Protein AF-A0A812TGL5-F1 (afdb_monomer)

pLDDT: mean 88.53, std 12.76, range [33.12, 98.5]

Sequence (295 aa):
MDAEPLFLYGDAAQFTKYGDHLLGAFMGFVLTEHQGLAYSRFPLFFLQDRFSAGRCTEQPLWRFVVDSLQKLAATHLVTEIRGDWKFLVDVFAMKATPTSKECCYKCRCSSTSYGTFGLAAAWMRTRRSNVDFLLNVLPELDSEESSPLLWLPGFSVEVIKPCWMHVAHVGVGLFANGSAMQILLDRELCGAGLSKDLALRALFLRFRGWQKNLGIKVAMPRFRHFLLKNDLEQIFYQSKAHHSRVLTSFLAAVLTEESKKAPEDLELLQASLCLYLLSELYNQVERGSRFLTEQ

Nearest PDB structures (foldseek):
  8u72-assembly1_I  TM=4.707E-01  e=3.322E-02  Thermoflavifilum thermophilum
  8u72-assembly1_G  TM=4.742E-01  e=3.959E-02  Thermoflavifilum thermophilum
  6ozp-assembly1_A  TM=4.079E-01  e=1.610E-01  Mus musculus
  6ozs-assembly1_A  TM=4.173E-01  e=2.569E-01  Mus musculus
  6ozk-assembly1_A  TM=3.930E-01  e=2.888E-01  Mus musculus

Secondary structure (DSSP, 8-state):
-PPEEEEEEEEEEE-STT--EEEEEEEEE---S----TT-EEEEEEEEGGG--THHHHHHHHHHHHHHHHHHTTTEEEEEEEE-HHHHHHHHT----TTSSS--SSB---TTTTT--STT-GGGGGBPPHHHHHHHTSSPTTSTTS-GGGGSTT--GGGEEE-HIIIIIIIIHHHHHHHHHHHHHHTTTT-TT--HHHHHHHHHHHHHHHHHHTT----PPPP-GGGEEEETTEEEE---HHHHHHHHHHHHHHHHHHHHH-TT-HHHHHHHHHHHHHHHHHHHHHHS-------

Mean predicted aligned error: 6.24 Å

Solvent-accessible surface area (backbone atoms only — not comparable to full-atom values): 16354 Å² total; per-residue (Å²): 129,84,50,47,44,26,29,39,37,35,42,73,45,71,80,45,98,87,67,49,37,34,41,40,33,30,37,29,60,59,60,74,92,67,95,73,62,102,70,53,64,45,79,73,52,76,45,46,50,94,80,42,71,53,63,78,50,47,45,61,56,43,36,54,51,37,60,54,47,57,77,40,47,87,54,33,35,67,57,32,42,33,18,44,68,66,46,53,33,64,61,46,45,43,69,52,37,72,86,36,80,31,37,38,78,59,25,66,28,25,75,86,49,66,84,55,74,66,94,81,23,71,44,71,79,37,52,53,50,56,66,51,32,52,69,73,32,35,55,63,75,89,40,94,76,46,36,45,69,71,71,37,68,84,60,49,67,79,25,57,38,71,30,60,58,52,54,45,24,50,40,52,29,18,35,55,43,16,44,53,50,47,55,37,54,79,69,31,74,41,44,76,93,51,53,72,57,56,21,35,43,43,46,38,52,52,48,53,51,53,31,60,76,70,68,56,90,73,95,72,77,80,57,52,60,89,38,55,40,77,55,97,93,42,39,24,32,71,60,55,41,74,51,24,47,55,46,28,44,51,50,16,55,51,32,47,57,53,22,70,76,40,74,84,41,59,66,48,42,48,52,16,52,54,29,40,53,50,31,50,49,53,52,45,66,71,73,41,77,85,50,84,71,87,125

Structure (mmCIF, N/CA/C/O backbone):
data_AF-A0A812TGL5-F1
#
_entry.id   AF-A0A812TGL5-F1
#
loop_
_atom_site.group_PDB
_atom_site.id
_atom_site.type_symbol
_atom_site.label_atom_id
_atom_site.label_alt_id
_atom_site.label_comp_id
_atom_site.label_asym_id
_atom_site.label_entity_id
_atom_site.label_seq_id
_atom_site.pdbx_PDB_ins_code
_atom_site.Cartn_x
_atom_site.Cartn_y
_atom_site.Cartn_z
_atom_site.occupancy
_atom_site.B_iso_or_equiv
_atom_site.auth_seq_id
_atom_site.auth_comp_id
_atom_site.auth_asym_id
_atom_site.auth_atom_id
_atom_site.pdbx_PDB_model_num
ATOM 1 N N . MET A 1 1 ? -6.824 1.073 -34.228 1.00 53.59 1 MET A N 1
ATOM 2 C CA . MET A 1 1 ? -6.846 -0.196 -33.479 1.00 53.59 1 MET A CA 1
ATOM 3 C C . MET A 1 1 ? -6.304 0.139 -32.119 1.00 53.59 1 MET A C 1
ATOM 5 O O . MET A 1 1 ? -5.164 0.587 -32.047 1.00 53.59 1 MET A O 1
ATOM 9 N N . ASP A 1 2 ? -7.140 0.023 -31.099 1.00 80.31 2 ASP A N 1
ATOM 10 C CA . ASP A 1 2 ? -6.741 0.321 -29.730 1.00 80.31 2 ASP A CA 1
ATOM 11 C C . ASP A 1 2 ? -5.950 -0.877 -29.209 1.00 80.31 2 ASP A C 1
ATOM 13 O O . ASP A 1 2 ? -6.401 -2.017 -29.313 1.00 80.31 2 ASP A O 1
ATOM 17 N N . ALA A 1 3 ? -4.719 -0.635 -28.762 1.00 84.31 3 ALA A N 1
ATOM 18 C CA . ALA A 1 3 ? -3.867 -1.694 -28.241 1.00 84.31 3 ALA A CA 1
ATOM 19 C C . ALA A 1 3 ? -4.435 -2.211 -26.912 1.00 84.31 3 ALA A C 1
ATOM 21 O O . ALA A 1 3 ? -4.812 -1.422 -26.044 1.00 84.31 3 ALA A O 1
ATOM 22 N N . GLU A 1 4 ? -4.453 -3.529 -26.730 1.00 87.56 4 GLU A N 1
ATOM 23 C CA . GLU A 1 4 ? -4.933 -4.150 -25.502 1.00 87.56 4 GLU A CA 1
ATOM 24 C C . GLU A 1 4 ? -3.986 -3.835 -24.330 1.00 87.56 4 GLU A C 1
ATOM 26 O O . GLU A 1 4 ? -2.772 -4.069 -24.422 1.00 87.56 4 GLU A O 1
ATOM 31 N N . PRO A 1 5 ? -4.501 -3.303 -23.208 1.00 88.81 5 PRO A N 1
ATOM 32 C CA . PRO A 1 5 ? -3.659 -2.907 -22.095 1.00 88.81 5 PRO A CA 1
ATOM 33 C C . PRO A 1 5 ? -3.222 -4.126 -21.268 1.00 88.81 5 PRO A C 1
ATOM 35 O O . PRO A 1 5 ? -4.033 -4.904 -20.759 1.00 88.81 5 PRO A O 1
ATOM 38 N N . LEU A 1 6 ? -1.914 -4.258 -21.077 1.00 91.75 6 LEU A N 1
ATOM 39 C CA . LEU A 1 6 ? -1.270 -5.289 -20.271 1.00 91.75 6 LEU A CA 1
ATOM 40 C C . LEU A 1 6 ? -0.710 -4.706 -18.975 1.00 91.75 6 LEU A C 1
ATOM 42 O O . LEU A 1 6 ? -0.255 -3.561 -18.926 1.00 91.75 6 LEU A O 1
ATOM 46 N N . PHE A 1 7 ? -0.661 -5.535 -17.936 1.00 92.88 7 PHE A N 1
ATOM 47 C CA . PHE A 1 7 ? 0.149 -5.271 -16.758 1.00 92.88 7 PHE A CA 1
ATOM 48 C C . PHE A 1 7 ? 1.222 -6.339 -16.559 1.00 92.88 7 PHE A C 1
ATOM 50 O O . PHE A 1 7 ? 1.007 -7.526 -16.807 1.00 92.88 7 PHE A O 1
ATOM 57 N N . LEU A 1 8 ? 2.355 -5.906 -16.021 1.00 95.25 8 LEU A N 1
ATOM 58 C CA . LEU A 1 8 ? 3.368 -6.752 -15.407 1.00 95.25 8 LEU A CA 1
ATOM 59 C C . LEU A 1 8 ? 3.232 -6.646 -13.889 1.00 95.25 8 LEU A C 1
ATOM 61 O O . LEU A 1 8 ? 2.928 -5.577 -13.362 1.00 95.25 8 LEU A O 1
ATOM 65 N N . TYR A 1 9 ? 3.419 -7.746 -13.171 1.00 94.38 9 TYR A N 1
ATOM 66 C CA . TYR A 1 9 ? 3.399 -7.780 -11.710 1.00 94.38 9 TYR A CA 1
ATOM 67 C C . TYR A 1 9 ? 4.574 -8.601 -11.192 1.00 94.38 9 TYR A C 1
ATOM 69 O O . TYR A 1 9 ? 4.743 -9.745 -11.610 1.00 94.38 9 TYR A O 1
ATOM 77 N N . GLY A 1 10 ? 5.350 -8.035 -10.273 1.00 93.50 10 GLY A N 1
ATOM 78 C CA . GLY A 1 10 ? 6.402 -8.735 -9.546 1.00 93.50 10 GLY A CA 1
ATOM 79 C C . GLY A 1 10 ? 6.155 -8.749 -8.044 1.00 93.50 10 GLY A C 1
ATOM 80 O O . GLY A 1 10 ? 5.598 -7.801 -7.486 1.00 93.50 10 GLY A O 1
ATOM 81 N N . ASP A 1 11 ? 6.557 -9.835 -7.393 1.00 91.19 11 ASP A N 1
ATOM 82 C CA . ASP A 1 11 ? 6.454 -9.997 -5.942 1.00 91.19 11 ASP A CA 1
ATOM 83 C C . ASP A 1 11 ? 7.582 -10.883 -5.421 1.00 91.19 11 ASP A C 1
ATOM 85 O O . ASP A 1 11 ? 7.914 -11.894 -6.048 1.00 91.19 11 ASP A O 1
ATOM 89 N N . ALA A 1 12 ? 8.138 -10.521 -4.269 1.00 89.00 12 ALA A N 1
ATOM 90 C CA . ALA A 1 12 ? 9.140 -11.312 -3.570 1.00 89.00 12 ALA A CA 1
ATOM 91 C C . ALA A 1 12 ? 8.479 -11.978 -2.360 1.00 89.00 12 ALA A C 1
ATOM 93 O O . ALA A 1 12 ? 8.260 -11.366 -1.315 1.00 89.00 12 ALA A O 1
ATOM 94 N N . ALA A 1 13 ? 8.141 -13.258 -2.497 1.00 88.25 13 ALA A N 1
ATOM 95 C CA . ALA A 1 13 ? 7.449 -13.995 -1.450 1.00 88.25 13 ALA A CA 1
ATOM 96 C C . ALA A 1 13 ? 8.434 -14.823 -0.623 1.00 88.25 13 ALA A C 1
ATOM 98 O O . ALA A 1 13 ? 9.095 -15.720 -1.146 1.00 88.25 13 ALA A O 1
ATOM 99 N N . GLN A 1 14 ? 8.479 -14.586 0.689 1.00 89.00 14 GLN A N 1
ATOM 100 C CA . GLN A 1 14 ? 9.148 -15.497 1.615 1.00 89.00 14 GLN A CA 1
ATOM 101 C C . GLN A 1 14 ? 8.363 -16.816 1.682 1.00 89.00 14 GLN A C 1
ATOM 103 O O . GLN A 1 14 ? 7.209 -16.832 2.119 1.00 89.00 14 GLN A O 1
ATOM 108 N N . PHE A 1 15 ? 8.977 -17.927 1.272 1.00 86.81 15 PHE A N 1
ATOM 109 C CA . PHE A 1 15 ? 8.312 -19.237 1.233 1.00 86.81 15 PHE A CA 1
ATOM 110 C C . PHE A 1 15 ? 8.856 -20.229 2.268 1.00 86.81 15 PHE A C 1
ATOM 112 O O . PHE A 1 15 ? 8.204 -21.238 2.546 1.00 86.81 15 PHE A O 1
ATOM 119 N N . THR A 1 16 ? 10.000 -19.938 2.899 1.00 88.12 16 THR A N 1
ATOM 120 C CA . THR A 1 16 ? 10.530 -20.736 4.015 1.00 88.12 16 THR A CA 1
ATOM 121 C C . THR A 1 16 ? 10.620 -19.928 5.305 1.00 88.12 16 THR A C 1
ATOM 123 O O . THR A 1 16 ? 10.800 -18.709 5.315 1.00 88.12 16 THR A O 1
ATOM 126 N N . LYS A 1 17 ? 10.545 -20.631 6.443 1.00 84.81 17 LYS A N 1
ATOM 127 C CA . LYS A 1 17 ? 10.763 -20.031 7.772 1.00 84.81 17 LYS A CA 1
ATOM 128 C C . LYS A 1 17 ? 12.175 -19.461 7.947 1.00 84.81 17 LYS A C 1
ATOM 130 O O . LYS A 1 17 ? 12.368 -18.633 8.828 1.00 84.81 17 LYS A O 1
ATOM 135 N N . TYR A 1 18 ? 13.129 -19.907 7.130 1.00 86.31 18 TYR A N 1
ATOM 136 C CA . TYR A 1 18 ? 14.538 -19.519 7.198 1.00 86.31 18 TYR A CA 1
ATOM 137 C C . TYR A 1 18 ? 14.866 -18.274 6.370 1.00 86.31 18 TYR A C 1
ATOM 139 O O . TYR A 1 18 ? 16.005 -17.826 6.391 1.00 86.31 18 TYR A O 1
ATOM 147 N N . GLY A 1 19 ? 13.871 -17.691 5.694 1.00 85.62 19 GLY A N 1
ATOM 148 C CA . GLY A 1 19 ? 14.056 -16.447 4.951 1.00 85.62 19 GLY A CA 1
ATOM 149 C C . GLY A 1 19 ? 14.397 -16.639 3.480 1.00 85.62 19 GLY A C 1
ATOM 150 O O . GLY A 1 19 ? 14.854 -15.685 2.865 1.00 85.62 19 GLY A O 1
ATOM 151 N N . ASP A 1 20 ? 14.171 -17.821 2.898 1.00 89.44 20 ASP A N 1
ATOM 152 C CA . ASP A 1 20 ? 14.276 -17.956 1.444 1.00 89.44 20 ASP A CA 1
ATOM 153 C C . ASP A 1 20 ? 13.102 -17.230 0.783 1.00 89.44 20 ASP A C 1
ATOM 155 O O . ASP A 1 20 ? 11.935 -17.458 1.144 1.00 89.44 20 ASP A O 1
ATOM 159 N N . HIS A 1 21 ? 13.414 -16.394 -0.208 1.00 91.06 21 HIS A N 1
ATOM 160 C CA . HIS A 1 21 ? 12.415 -15.731 -1.035 1.00 91.06 21 HIS A CA 1
ATOM 161 C C . HIS A 1 21 ? 12.385 -16.309 -2.447 1.00 91.06 21 HIS A C 1
ATOM 163 O O . HIS A 1 21 ? 13.346 -16.892 -2.961 1.00 91.06 21 HIS A O 1
ATOM 169 N N . LEU A 1 22 ? 11.206 -16.189 -3.041 1.00 93.50 22 LEU A N 1
ATOM 170 C CA . LEU A 1 22 ? 10.918 -16.505 -4.422 1.00 93.50 22 LEU A CA 1
ATOM 171 C C . LEU A 1 22 ? 10.436 -15.220 -5.087 1.00 93.50 22 LEU A C 1
ATOM 173 O O . LEU A 1 22 ? 9.375 -14.704 -4.727 1.00 93.50 22 LEU A O 1
ATOM 177 N N . LEU A 1 23 ? 11.187 -14.740 -6.071 1.00 93.62 23 LEU A N 1
ATOM 178 C CA . LEU A 1 23 ? 10.715 -13.722 -6.994 1.00 93.62 23 LEU A CA 1
ATOM 179 C C . LEU A 1 23 ? 9.770 -14.379 -8.003 1.00 93.62 23 LEU A C 1
ATOM 181 O O . LEU A 1 23 ? 10.161 -15.285 -8.741 1.00 93.62 23 LEU A O 1
ATOM 185 N N . GLY A 1 24 ? 8.521 -13.927 -8.037 1.00 95.06 24 GLY A N 1
ATOM 186 C CA . GLY A 1 24 ? 7.545 -14.309 -9.053 1.00 95.06 24 GLY A CA 1
ATOM 187 C C . GLY A 1 24 ? 7.219 -13.128 -9.955 1.00 95.06 24 GLY A C 1
ATOM 188 O O . GLY A 1 24 ? 6.847 -12.066 -9.457 1.00 95.06 24 GLY A O 1
ATOM 189 N N . ALA A 1 25 ? 7.313 -13.326 -11.269 1.00 95.62 25 ALA A N 1
ATOM 190 C CA . ALA A 1 25 ? 6.881 -12.360 -12.270 1.00 95.62 25 ALA A CA 1
ATOM 191 C C . ALA A 1 25 ? 5.664 -12.891 -13.033 1.00 95.62 25 ALA A C 1
ATOM 193 O O . ALA A 1 25 ? 5.621 -14.049 -13.451 1.00 95.62 25 ALA A O 1
ATOM 194 N N . PHE A 1 26 ? 4.679 -12.025 -13.239 1.00 94.81 26 PHE A N 1
ATOM 195 C CA . PHE A 1 26 ? 3.413 -12.345 -13.881 1.00 94.81 26 PHE A CA 1
ATOM 196 C C . PHE A 1 26 ? 3.060 -11.273 -14.906 1.00 94.81 26 PHE A C 1
ATOM 198 O O . PHE A 1 26 ? 3.355 -10.095 -14.716 1.00 94.81 26 PHE A O 1
ATOM 205 N N . MET A 1 27 ? 2.360 -11.681 -15.953 1.00 94.00 27 MET A N 1
ATOM 206 C CA . MET A 1 27 ? 1.697 -10.802 -16.904 1.00 94.00 27 MET A CA 1
ATOM 207 C C . MET A 1 27 ? 0.191 -10.978 -16.778 1.00 94.00 27 MET A C 1
ATOM 209 O O . MET A 1 27 ? -0.287 -12.059 -16.447 1.00 94.00 27 MET A O 1
ATOM 213 N N . GLY A 1 28 ? -0.573 -9.940 -17.065 1.00 90.06 28 GLY A N 1
ATOM 214 C CA . GLY A 1 28 ? -2.011 -10.065 -17.220 1.00 90.06 28 GLY A CA 1
ATOM 215 C C . GLY A 1 28 ? -2.589 -8.940 -18.046 1.00 90.06 28 GLY A C 1
ATOM 216 O O . GLY A 1 28 ? -1.890 -8.001 -18.412 1.00 90.06 28 GLY A O 1
ATOM 217 N N . PHE A 1 29 ? -3.881 -9.028 -18.315 1.00 86.00 29 PHE A N 1
ATOM 218 C CA . PHE A 1 29 ? -4.615 -7.966 -18.988 1.00 86.00 29 PHE A CA 1
ATOM 219 C C . PHE A 1 29 ? -5.162 -6.990 -17.950 1.00 86.00 29 PHE A C 1
ATOM 221 O O . PHE A 1 29 ? -5.678 -7.398 -16.901 1.00 86.00 29 PHE A O 1
ATOM 228 N N . VAL A 1 30 ? -5.076 -5.694 -18.238 1.00 75.12 30 VAL A N 1
ATOM 229 C CA . VAL A 1 30 ? -5.843 -4.665 -17.529 1.00 75.12 30 VAL A CA 1
ATOM 230 C C . VAL A 1 30 ? -7.263 -4.768 -18.075 1.00 75.12 30 VAL A C 1
ATOM 232 O O . VAL A 1 30 ? -7.658 -4.008 -18.947 1.00 75.12 30 VAL A O 1
ATOM 235 N N . LEU A 1 31 ? -7.967 -5.828 -17.655 1.00 67.38 31 LEU A N 1
ATOM 236 C CA . LEU A 1 31 ? -9.254 -6.234 -18.220 1.00 67.38 31 LEU A CA 1
ATOM 237 C C . LEU A 1 31 ? -10.174 -5.029 -18.372 1.00 67.38 31 LEU A C 1
ATOM 239 O O . LEU A 1 31 ? -10.367 -4.302 -17.404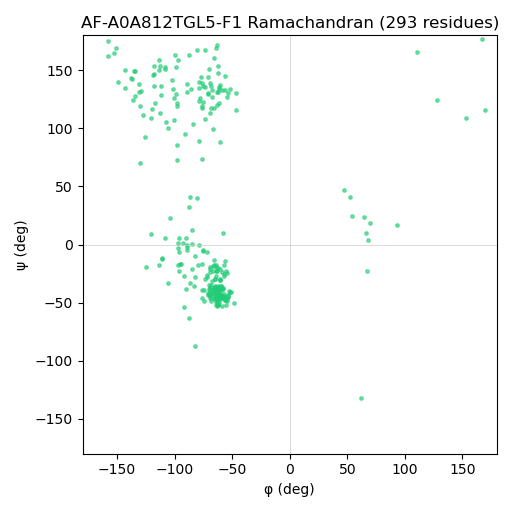 1.00 67.38 31 LEU A O 1
ATOM 243 N N . THR A 1 32 ? -10.764 -4.883 -19.551 1.00 53.94 32 THR A N 1
ATOM 244 C CA . THR A 1 32 ? -11.971 -4.109 -19.810 1.00 53.94 32 THR A CA 1
ATOM 245 C C . THR A 1 32 ? -13.184 -5.039 -19.624 1.00 53.94 32 THR A C 1
ATOM 247 O O . THR A 1 32 ? -13.211 -6.190 -20.051 1.00 53.94 32 THR A O 1
ATOM 250 N N . GLU A 1 33 ? -14.161 -4.561 -18.863 1.00 47.97 33 GLU A N 1
ATOM 251 C CA . GLU A 1 33 ? -15.558 -5.016 -18.750 1.00 47.97 33 GLU A CA 1
ATOM 252 C C . GLU A 1 33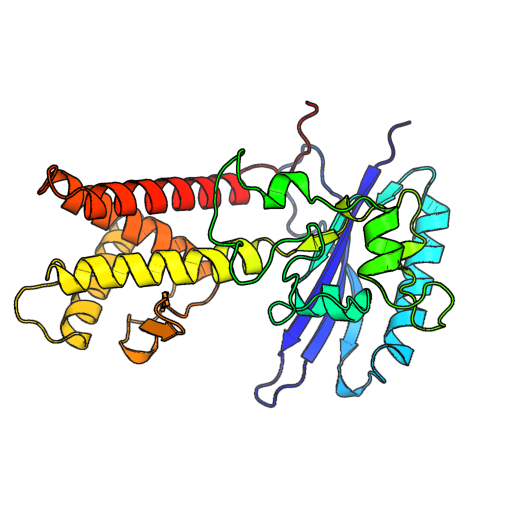 ? -15.947 -6.387 -18.159 1.00 47.97 33 GLU A C 1
ATOM 254 O O . GLU A 1 33 ? -17.046 -6.467 -17.605 1.00 47.97 33 GLU A O 1
ATOM 259 N N . HIS A 1 34 ? -15.121 -7.435 -18.113 1.00 45.94 34 HIS A N 1
ATOM 260 C CA . HIS A 1 34 ? -15.622 -8.732 -17.611 1.00 45.94 34 HIS A CA 1
ATOM 261 C C . HIS A 1 34 ? -15.245 -9.064 -16.157 1.00 45.94 34 HIS A C 1
ATOM 263 O O . HIS A 1 34 ? -14.113 -9.412 -15.817 1.00 45.94 34 HIS A O 1
ATOM 269 N N . GLN A 1 35 ? -16.258 -8.973 -15.282 1.00 45.22 35 GLN A N 1
ATOM 270 C CA . GLN A 1 35 ? -16.263 -9.460 -13.901 1.00 45.22 35 GLN A CA 1
ATOM 271 C C . GLN A 1 35 ? -16.041 -10.972 -13.866 1.00 45.22 35 GLN A C 1
ATOM 273 O O . GLN A 1 35 ? -16.966 -11.777 -13.868 1.00 45.22 35 GLN A O 1
ATOM 278 N N . GLY A 1 36 ? -14.781 -11.358 -13.831 1.00 48.97 36 GLY A N 1
ATOM 279 C CA . GLY A 1 36 ? -14.405 -12.747 -13.711 1.00 48.97 36 GLY A CA 1
ATOM 280 C C . GLY A 1 36 ? -13.057 -12.931 -14.348 1.00 48.97 36 GLY A C 1
ATOM 281 O O . GLY A 1 36 ? -12.924 -12.853 -15.558 1.00 48.97 36 GLY A O 1
ATOM 282 N N . LEU A 1 37 ? -12.057 -13.165 -13.511 1.00 49.03 37 LEU A N 1
ATOM 283 C CA . LEU A 1 37 ? -11.263 -14.385 -13.549 1.00 49.03 37 LEU A CA 1
ATOM 284 C C . LEU A 1 37 ? -10.077 -14.150 -12.616 1.00 49.03 37 LEU A C 1
ATOM 286 O O . LEU A 1 37 ? -9.165 -13.377 -12.898 1.00 49.03 37 LEU A O 1
ATOM 290 N N . ALA A 1 38 ? -10.019 -14.942 -11.551 1.00 47.72 38 ALA A N 1
ATOM 291 C CA . ALA A 1 38 ? -8.786 -15.239 -10.825 1.00 47.72 38 ALA A CA 1
ATOM 292 C C . ALA A 1 38 ? -7.686 -15.878 -11.723 1.00 47.72 38 ALA A C 1
ATOM 294 O O . ALA A 1 38 ? -6.671 -16.336 -11.211 1.00 47.72 38 ALA A O 1
ATOM 295 N N . TYR A 1 39 ? -7.882 -15.893 -13.050 1.00 51.88 39 TYR A N 1
ATOM 296 C CA . TYR A 1 39 ? -7.105 -16.572 -14.085 1.00 51.88 39 TYR A CA 1
ATOM 297 C C . TYR A 1 39 ? -6.512 -15.618 -15.140 1.00 51.88 39 TYR A C 1
ATOM 299 O O . TYR A 1 39 ? -5.966 -16.085 -16.130 1.00 51.88 39 TYR A O 1
ATOM 307 N N . SER A 1 40 ? -6.572 -14.294 -14.958 1.00 68.12 40 SER A N 1
ATOM 308 C CA . SER A 1 40 ? -5.951 -13.334 -15.894 1.00 68.12 40 SER A CA 1
ATOM 309 C C . SER A 1 40 ? -4.464 -13.069 -15.623 1.00 68.12 40 SER A C 1
ATOM 311 O O . SER A 1 40 ? -3.909 -12.107 -16.148 1.00 68.12 40 SER A O 1
ATOM 313 N N . ARG A 1 41 ? -3.819 -13.886 -14.778 1.00 83.06 41 ARG A N 1
ATOM 314 C CA . ARG A 1 41 ? -2.392 -13.780 -14.448 1.00 83.06 41 ARG A CA 1
ATOM 315 C C . ARG A 1 41 ? -1.643 -14.978 -15.000 1.00 83.06 41 ARG A C 1
ATOM 317 O O . ARG A 1 41 ? -1.801 -16.095 -14.515 1.00 83.06 41 ARG A O 1
ATOM 324 N N . PHE A 1 42 ? -0.793 -14.711 -15.972 1.00 90.69 42 PHE A N 1
ATOM 325 C CA . PHE A 1 42 ? 0.078 -15.674 -16.614 1.00 90.69 42 PHE A CA 1
ATOM 326 C C . PHE A 1 42 ? 1.461 -15.575 -15.970 1.00 90.69 42 PHE A C 1
ATOM 328 O O . PHE A 1 42 ? 2.054 -14.493 -15.987 1.00 90.69 42 PHE A O 1
ATOM 335 N N . PRO A 1 43 ? 1.977 -16.650 -15.354 1.00 94.62 43 PRO A N 1
ATOM 336 C CA . PRO A 1 43 ? 3.335 -16.636 -14.832 1.00 94.62 43 PRO A CA 1
ATOM 337 C C . PRO A 1 43 ? 4.321 -16.458 -15.991 1.00 94.62 43 PRO A C 1
ATOM 339 O O . PRO A 1 43 ? 4.223 -17.148 -17.002 1.00 94.62 43 PRO A O 1
ATOM 342 N N . LEU A 1 44 ? 5.262 -15.530 -15.834 1.00 95.88 44 LEU A N 1
ATOM 343 C CA . LEU A 1 44 ? 6.362 -15.324 -16.774 1.00 95.88 44 LEU A CA 1
ATOM 344 C C . LEU A 1 44 ? 7.571 -16.152 -16.348 1.00 95.88 44 LEU A C 1
ATOM 346 O O . LEU A 1 44 ? 8.083 -16.955 -17.122 1.00 95.88 44 LEU A O 1
ATOM 350 N N . PHE A 1 45 ? 8.003 -15.982 -15.098 1.00 96.69 45 PHE A N 1
ATOM 351 C CA . PHE A 1 45 ? 9.084 -16.759 -14.505 1.00 96.69 45 PHE A CA 1
ATOM 352 C C . PHE A 1 45 ? 9.005 -16.752 -12.975 1.00 96.69 45 PHE A C 1
ATOM 354 O O . PHE A 1 45 ? 8.366 -15.894 -12.361 1.00 96.69 45 PHE A O 1
ATOM 361 N N . PHE A 1 46 ? 9.704 -17.713 -12.375 1.00 96.00 46 PHE A N 1
ATOM 362 C CA . PHE A 1 46 ? 9.943 -17.801 -10.941 1.00 96.00 46 PHE A CA 1
ATOM 363 C C . PHE A 1 46 ? 11.437 -17.985 -10.702 1.00 96.00 46 PHE A C 1
ATOM 365 O O . PHE A 1 46 ? 12.057 -18.847 -11.325 1.00 96.00 46 PHE A O 1
ATOM 372 N N . LEU A 1 47 ? 12.003 -17.206 -9.789 1.00 95.56 47 LEU A N 1
ATOM 373 C CA . LEU A 1 47 ? 13.419 -17.244 -9.453 1.00 95.56 47 LEU A CA 1
ATOM 374 C C . LEU A 1 47 ? 13.566 -17.348 -7.937 1.00 95.56 47 LEU A C 1
ATOM 376 O O . LEU A 1 47 ? 13.092 -16.490 -7.200 1.00 95.56 47 LEU A O 1
ATOM 380 N N . GLN A 1 48 ? 14.186 -18.426 -7.459 1.00 94.69 48 GLN A N 1
ATOM 381 C CA . GLN A 1 48 ? 14.530 -18.537 -6.040 1.00 94.69 48 GLN A CA 1
ATOM 382 C C . GLN A 1 48 ? 15.788 -17.719 -5.780 1.00 94.69 48 GLN A C 1
ATOM 384 O O . GLN A 1 48 ? 16.766 -17.883 -6.510 1.00 94.69 48 GLN A O 1
ATOM 389 N N . ASP A 1 49 ? 15.794 -16.931 -4.708 1.00 90.94 49 ASP A N 1
ATOM 390 C CA . ASP A 1 49 ? 16.921 -16.060 -4.355 1.00 90.94 49 ASP A CA 1
ATOM 391 C C . ASP A 1 49 ? 18.252 -16.819 -4.296 1.00 90.94 49 ASP A C 1
ATOM 393 O O . ASP A 1 49 ? 19.260 -16.349 -4.808 1.00 90.94 49 ASP A O 1
ATOM 397 N N . ARG A 1 50 ? 18.256 -18.048 -3.762 1.00 92.81 50 ARG A N 1
ATOM 398 C CA . ARG A 1 50 ? 19.465 -18.894 -3.673 1.00 92.81 50 ARG A CA 1
ATOM 399 C C . ARG A 1 50 ? 20.067 -19.308 -5.023 1.00 92.81 50 ARG A C 1
ATOM 401 O O . ARG A 1 50 ? 21.199 -19.778 -5.059 1.00 92.81 50 ARG A O 1
ATOM 408 N N . PHE A 1 51 ? 19.297 -19.204 -6.105 1.00 93.75 51 PHE A N 1
ATOM 409 C CA . PHE A 1 51 ? 19.743 -19.457 -7.478 1.00 93.75 51 PHE A CA 1
ATOM 410 C C . PHE A 1 51 ? 19.865 -18.159 -8.288 1.00 93.75 51 PHE A C 1
ATOM 412 O O . PHE A 1 51 ? 20.117 -18.210 -9.489 1.00 93.75 51 PHE A O 1
ATOM 419 N N . SER A 1 52 ? 19.674 -17.007 -7.643 1.00 93.00 52 SER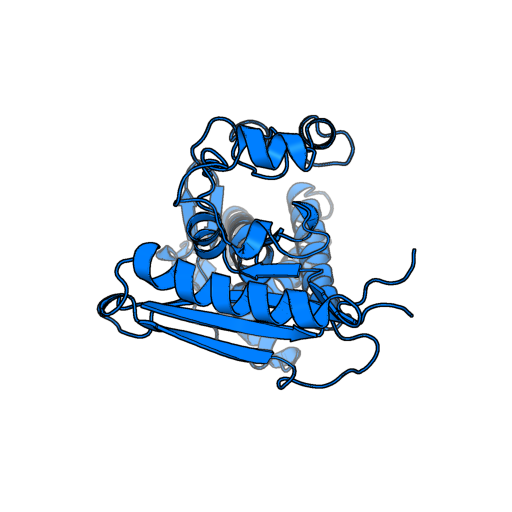 A N 1
ATOM 420 C CA . SER A 1 52 ? 19.816 -15.688 -8.241 1.00 93.00 52 SER A CA 1
ATOM 421 C C . SER A 1 52 ? 21.181 -15.109 -7.888 1.00 93.00 52 SER A C 1
ATOM 423 O O . SER A 1 52 ? 21.549 -15.024 -6.718 1.00 93.00 52 SER A O 1
ATOM 425 N N . ALA A 1 53 ? 21.917 -14.634 -8.890 1.00 93.00 53 ALA A N 1
ATOM 426 C CA . ALA A 1 53 ? 23.041 -13.719 -8.697 1.00 93.00 53 ALA A CA 1
ATOM 427 C C . ALA A 1 53 ? 22.554 -12.253 -8.686 1.00 93.00 53 ALA A C 1
ATOM 429 O O . ALA A 1 53 ? 23.233 -11.350 -9.177 1.00 93.00 53 ALA A O 1
ATOM 430 N N . GLY A 1 54 ? 21.332 -12.027 -8.190 1.00 89.12 54 GLY A N 1
ATOM 431 C CA . GLY A 1 54 ? 20.628 -10.753 -8.248 1.00 89.12 54 GLY A CA 1
ATOM 432 C C . GLY A 1 54 ? 20.376 -10.311 -9.688 1.00 89.12 54 GLY A C 1
ATOM 433 O O . GLY A 1 54 ? 19.944 -11.083 -10.549 1.00 89.12 54 GLY A O 1
ATOM 434 N N . ARG A 1 55 ? 20.700 -9.048 -9.971 1.00 87.69 55 ARG A N 1
ATOM 435 C CA . ARG A 1 55 ? 20.395 -8.397 -11.252 1.00 87.69 55 ARG A CA 1
ATOM 436 C C . ARG A 1 55 ? 21.040 -9.082 -12.456 1.00 87.69 55 ARG A C 1
ATOM 438 O O . ARG A 1 55 ? 20.419 -9.115 -13.513 1.00 87.69 55 ARG A O 1
ATOM 445 N N . CYS A 1 56 ? 22.209 -9.704 -12.288 1.00 90.69 56 CYS A N 1
ATOM 446 C CA . CYS A 1 56 ? 22.870 -10.472 -13.348 1.00 90.69 56 CYS A CA 1
ATOM 447 C C . CYS A 1 56 ? 22.013 -11.647 -13.850 1.00 90.69 56 CYS A C 1
ATOM 449 O O . CYS A 1 56 ? 22.106 -12.031 -15.013 1.00 90.69 56 CYS A O 1
ATOM 451 N N . THR A 1 57 ? 21.172 -12.220 -12.984 1.00 93.44 57 THR A N 1
ATOM 452 C CA . THR A 1 57 ? 20.230 -13.288 -13.349 1.00 93.44 57 THR A CA 1
ATOM 453 C C . THR A 1 57 ? 18.885 -12.723 -13.798 1.00 93.44 57 THR A C 1
ATOM 455 O O . THR A 1 57 ? 18.286 -13.231 -14.743 1.00 93.44 57 THR A O 1
ATOM 458 N N . GLU A 1 58 ? 18.405 -11.659 -13.154 1.00 92.62 58 GLU A N 1
ATOM 459 C CA . GLU A 1 58 ? 17.085 -11.083 -13.430 1.00 92.62 58 GLU A CA 1
ATOM 460 C C . GLU A 1 58 ? 17.023 -10.296 -14.745 1.00 92.62 58 GLU A C 1
ATOM 462 O O . GLU A 1 58 ? 16.026 -10.376 -15.463 1.00 92.62 58 GLU A O 1
ATOM 467 N N . GLN A 1 59 ? 18.067 -9.542 -15.098 1.00 92.81 59 GLN A N 1
ATOM 468 C CA . GLN A 1 59 ? 18.064 -8.709 -16.303 1.00 92.81 59 GLN A CA 1
ATOM 469 C C . GLN A 1 59 ? 17.879 -9.512 -17.600 1.00 92.81 59 GLN A C 1
ATOM 471 O O . GLN A 1 59 ? 17.038 -9.104 -18.403 1.00 92.81 59 GLN A O 1
ATOM 476 N N . PRO A 1 60 ? 18.566 -10.650 -17.835 1.00 95.25 60 PRO A N 1
ATOM 477 C CA . PRO A 1 60 ? 18.302 -11.477 -19.012 1.00 95.25 60 PRO A CA 1
ATOM 478 C C . PRO A 1 60 ? 16.846 -11.953 -19.107 1.00 95.25 60 PRO A C 1
ATOM 480 O O . PRO A 1 60 ? 16.276 -11.961 -20.199 1.00 95.25 60 PRO A O 1
ATOM 483 N N . LEU A 1 61 ? 16.219 -12.293 -17.972 1.00 96.25 61 LEU A N 1
ATOM 484 C CA . LEU A 1 61 ? 14.810 -12.699 -17.926 1.00 96.25 61 LEU A CA 1
ATOM 485 C C . LEU A 1 61 ? 13.892 -11.539 -18.321 1.00 96.25 61 LEU A C 1
ATOM 487 O O . LEU A 1 61 ? 13.013 -11.699 -19.169 1.00 96.25 61 LEU A O 1
ATOM 491 N N . TRP A 1 62 ? 14.123 -10.348 -17.765 1.00 96.06 62 TRP A N 1
ATOM 492 C CA . TRP A 1 62 ? 13.355 -9.158 -18.127 1.00 96.06 62 TRP A CA 1
ATOM 493 C C . TRP A 1 62 ? 13.576 -8.729 -19.573 1.00 96.06 62 TRP A C 1
ATOM 495 O O . TRP A 1 62 ? 12.620 -8.330 -20.234 1.00 96.06 62 TRP A O 1
ATOM 505 N N . ARG A 1 63 ? 14.797 -8.855 -20.096 1.00 96.12 63 ARG A N 1
ATOM 506 C CA . ARG A 1 63 ? 15.102 -8.572 -21.501 1.00 96.12 63 ARG A CA 1
ATOM 507 C C . ARG A 1 63 ? 14.316 -9.487 -22.431 1.00 96.12 63 ARG A C 1
ATOM 509 O O . ARG A 1 63 ? 13.669 -8.996 -23.346 1.00 96.12 63 ARG A O 1
ATOM 516 N N . PHE A 1 64 ? 14.271 -10.786 -22.136 1.00 96.88 64 PHE A N 1
ATOM 517 C CA . PHE A 1 64 ? 13.443 -11.731 -22.886 1.00 96.88 64 PHE A CA 1
ATOM 518 C C . PHE A 1 64 ? 11.954 -11.336 -22.889 1.00 96.88 64 PHE A C 1
ATOM 520 O O . PHE A 1 64 ? 11.297 -11.387 -23.932 1.00 96.88 64 PHE A O 1
ATOM 527 N N . VAL A 1 65 ? 11.420 -10.908 -21.738 1.00 96.44 65 VAL A N 1
ATOM 528 C CA . VAL A 1 65 ? 10.032 -10.428 -21.620 1.00 96.44 65 VAL A CA 1
ATOM 529 C C . VAL A 1 65 ? 9.808 -9.175 -22.472 1.00 96.44 65 VAL A C 1
ATOM 531 O O . VAL A 1 65 ? 8.843 -9.119 -23.232 1.00 96.44 65 VAL A O 1
ATOM 534 N N . VAL A 1 66 ? 10.700 -8.188 -22.388 1.00 96.62 66 VAL A N 1
ATOM 535 C CA . VAL A 1 66 ? 10.596 -6.925 -23.135 1.00 96.62 66 VAL A CA 1
ATOM 536 C C . VAL A 1 66 ? 10.700 -7.155 -24.639 1.00 96.62 66 VAL A C 1
ATOM 538 O O . VAL A 1 66 ? 9.839 -6.674 -25.371 1.00 96.62 66 VAL A O 1
ATOM 541 N N . ASP A 1 67 ? 11.665 -7.951 -25.100 1.00 96.69 67 ASP A N 1
ATOM 542 C CA . ASP A 1 67 ? 11.825 -8.302 -26.518 1.00 96.69 67 ASP A CA 1
ATOM 543 C C . ASP A 1 67 ? 10.578 -9.019 -27.061 1.00 96.69 67 ASP A C 1
ATOM 545 O O . ASP A 1 67 ? 10.184 -8.842 -28.217 1.00 96.69 67 ASP A O 1
ATOM 549 N N . SER A 1 68 ? 9.931 -9.837 -26.226 1.00 95.62 68 SER A N 1
ATOM 550 C CA . SER A 1 68 ? 8.680 -10.516 -26.576 1.00 95.62 68 SER A CA 1
ATOM 551 C C . SER A 1 68 ? 7.513 -9.532 -26.677 1.00 95.62 68 SER A C 1
ATOM 553 O O . SER A 1 68 ? 6.748 -9.586 -27.637 1.00 95.62 68 SER A O 1
ATOM 555 N N . LEU A 1 69 ? 7.398 -8.593 -25.736 1.00 94.75 69 LEU A N 1
ATOM 556 C CA . LEU A 1 69 ? 6.343 -7.576 -25.729 1.00 94.75 69 LEU A CA 1
ATOM 557 C C . LEU A 1 69 ? 6.509 -6.544 -26.849 1.00 94.75 69 LEU A C 1
ATOM 559 O O . LEU A 1 69 ? 5.518 -6.122 -27.437 1.00 94.75 69 LEU A O 1
ATOM 563 N N . GLN A 1 70 ? 7.741 -6.181 -27.207 1.00 94.94 70 GLN A N 1
ATOM 564 C CA . GLN A 1 70 ? 8.017 -5.300 -28.345 1.00 94.94 70 GLN A CA 1
ATOM 565 C C . GLN A 1 70 ? 7.484 -5.880 -29.660 1.00 94.94 70 GLN A C 1
ATOM 567 O O . GLN A 1 70 ? 6.926 -5.149 -30.476 1.00 94.94 70 GLN A O 1
ATOM 572 N N . LYS A 1 71 ? 7.573 -7.202 -29.848 1.00 94.88 71 LYS A N 1
ATOM 573 C CA . LYS A 1 71 ? 6.994 -7.884 -31.020 1.00 94.88 71 LYS A CA 1
ATOM 574 C C . LYS A 1 71 ? 5.463 -7.832 -31.040 1.00 94.88 71 LYS A C 1
ATOM 576 O O . LYS A 1 71 ? 4.870 -7.946 -32.107 1.00 94.88 71 LYS A O 1
ATOM 581 N N . LEU A 1 72 ? 4.831 -7.643 -29.882 1.00 91.81 72 LEU A N 1
ATOM 582 C CA . LEU A 1 72 ? 3.378 -7.549 -29.720 1.00 91.81 72 LEU A CA 1
ATOM 583 C C . LEU A 1 72 ? 2.867 -6.099 -29.675 1.00 91.81 72 LEU A C 1
ATOM 585 O O . LEU A 1 72 ? 1.655 -5.889 -29.653 1.00 91.81 72 LEU A O 1
ATOM 589 N N . ALA A 1 73 ? 3.758 -5.103 -29.722 1.00 89.75 73 ALA A N 1
ATOM 590 C CA . ALA A 1 73 ? 3.456 -3.689 -29.470 1.00 89.75 73 ALA A CA 1
ATOM 591 C C . ALA A 1 73 ? 2.371 -3.083 -30.375 1.00 89.75 73 ALA A C 1
ATOM 593 O O . ALA A 1 73 ? 1.703 -2.127 -29.997 1.00 89.75 73 ALA A O 1
ATOM 594 N N . ALA A 1 74 ? 2.183 -3.640 -31.576 1.00 87.88 74 ALA A N 1
ATOM 595 C CA . ALA A 1 74 ? 1.141 -3.204 -32.505 1.00 87.88 74 ALA A CA 1
ATOM 596 C C . ALA A 1 74 ? -0.284 -3.546 -32.030 1.00 87.88 74 ALA A C 1
ATOM 598 O O . ALA A 1 74 ? -1.250 -2.979 -32.531 1.00 87.88 74 ALA A O 1
ATOM 599 N N . THR A 1 75 ? -0.414 -4.495 -31.101 1.00 89.31 75 THR A N 1
ATOM 600 C CA . THR A 1 75 ? -1.701 -5.022 -30.618 1.00 89.31 75 THR A CA 1
ATOM 601 C C . THR A 1 75 ? -1.849 -4.932 -29.107 1.00 89.31 75 THR A C 1
ATOM 603 O O . THR A 1 75 ? -2.969 -4.968 -28.621 1.00 89.31 75 THR A O 1
ATOM 606 N N . HIS A 1 76 ? -0.748 -4.791 -28.369 1.00 90.50 76 HIS A N 1
ATOM 607 C CA . HIS A 1 76 ? -0.738 -4.780 -26.913 1.00 90.50 76 HIS A CA 1
ATOM 608 C C . HIS A 1 76 ? 0.207 -3.702 -26.386 1.00 90.50 76 HIS A C 1
ATOM 610 O O . HIS A 1 76 ? 1.293 -3.505 -26.930 1.00 90.50 76 HIS A O 1
ATOM 616 N N . LEU A 1 77 ? -0.169 -3.052 -25.286 1.00 92.31 77 LEU A N 1
ATOM 617 C CA . LEU A 1 77 ? 0.655 -2.038 -24.632 1.00 92.31 77 LEU A CA 1
ATOM 618 C C . LEU A 1 77 ? 0.744 -2.308 -23.134 1.00 92.31 77 LEU A C 1
ATOM 620 O O . LEU A 1 77 ? -0.274 -2.482 -22.471 1.00 92.31 77 LEU A O 1
ATOM 624 N N . VAL A 1 78 ? 1.955 -2.297 -22.571 1.00 93.94 78 VAL A N 1
ATOM 625 C CA . VAL A 1 78 ? 2.111 -2.357 -21.112 1.00 93.94 78 VAL A CA 1
ATOM 626 C C . VAL A 1 78 ? 1.726 -1.009 -20.521 1.00 93.94 78 VAL A C 1
ATOM 628 O O . VAL A 1 78 ? 2.458 -0.031 -20.642 1.00 93.94 78 VAL A O 1
ATOM 631 N N . THR A 1 79 ? 0.582 -0.966 -19.852 1.00 92.56 79 THR A N 1
ATOM 632 C CA . THR A 1 79 ? 0.073 0.239 -19.194 1.00 92.56 79 THR A CA 1
ATOM 633 C C . THR A 1 79 ? 0.415 0.269 -17.710 1.00 92.56 79 THR A C 1
ATOM 635 O O . THR A 1 79 ? 0.390 1.336 -17.094 1.00 92.56 79 THR A O 1
ATOM 638 N N . GLU A 1 80 ? 0.774 -0.881 -17.124 1.00 94.06 80 GLU A N 1
ATOM 639 C CA . GLU A 1 80 ? 1.100 -0.981 -15.705 1.00 94.06 80 GLU A CA 1
ATOM 640 C C . GLU A 1 80 ? 2.243 -1.961 -15.399 1.00 94.06 80 GLU A C 1
ATOM 642 O O . GLU A 1 80 ? 2.261 -3.100 -15.848 1.00 94.06 80 GLU A O 1
ATOM 647 N N . ILE A 1 81 ? 3.171 -1.541 -14.545 1.00 95.62 81 ILE A N 1
ATOM 648 C CA . ILE A 1 81 ? 4.225 -2.352 -13.938 1.00 95.62 81 ILE A CA 1
ATOM 649 C C . ILE A 1 81 ? 4.025 -2.258 -12.433 1.00 95.62 81 ILE A C 1
ATOM 651 O O . ILE A 1 81 ? 4.209 -1.203 -11.821 1.00 95.62 81 ILE A O 1
ATOM 655 N N . ARG A 1 82 ? 3.583 -3.364 -11.848 1.00 94.12 82 ARG A N 1
ATOM 656 C CA . ARG A 1 82 ? 3.119 -3.456 -10.472 1.00 94.12 82 ARG A CA 1
ATOM 657 C C . ARG A 1 82 ? 4.060 -4.300 -9.627 1.00 94.12 82 ARG A C 1
ATOM 659 O O . ARG A 1 82 ? 4.698 -5.223 -10.116 1.00 94.12 82 ARG A O 1
ATOM 666 N N . GLY A 1 83 ? 4.068 -4.029 -8.333 1.00 92.50 83 GLY A N 1
ATOM 667 C CA . GLY A 1 83 ? 4.719 -4.881 -7.347 1.00 92.50 83 GLY A CA 1
ATOM 668 C C . GLY A 1 83 ? 4.853 -4.180 -6.012 1.00 92.50 83 GLY A C 1
ATOM 669 O O . GLY A 1 83 ? 4.432 -3.028 -5.860 1.00 92.50 83 GLY A O 1
ATOM 670 N N . ASP A 1 84 ? 5.370 -4.883 -5.015 1.00 89.75 84 ASP A N 1
ATOM 671 C CA . ASP A 1 84 ? 5.742 -4.226 -3.769 1.00 89.75 84 ASP A CA 1
ATOM 672 C C . ASP A 1 84 ? 6.884 -3.213 -3.989 1.00 89.75 84 ASP A C 1
ATOM 674 O O . ASP A 1 84 ? 7.472 -3.110 -5.069 1.00 89.75 84 ASP A O 1
ATOM 678 N N . TRP A 1 85 ? 7.154 -2.387 -2.978 1.00 88.75 85 TRP A N 1
ATOM 679 C CA . TRP A 1 85 ? 8.158 -1.334 -3.122 1.00 88.75 85 TRP A CA 1
ATOM 680 C C . TRP A 1 85 ? 9.563 -1.898 -3.346 1.00 88.75 85 TRP A C 1
ATOM 682 O O . TRP A 1 85 ? 10.309 -1.360 -4.160 1.00 88.75 85 TRP A O 1
ATOM 692 N N . LYS A 1 86 ? 9.903 -2.996 -2.663 1.00 87.62 86 LYS A N 1
ATOM 693 C CA . LYS A 1 86 ? 11.210 -3.640 -2.782 1.00 87.62 86 LYS A CA 1
ATOM 694 C C . LYS A 1 86 ? 11.448 -4.127 -4.211 1.00 87.62 86 LYS A C 1
ATOM 696 O O . LYS A 1 86 ? 12.460 -3.770 -4.799 1.00 87.62 86 LYS A O 1
ATOM 701 N N . PHE A 1 87 ? 10.488 -4.845 -4.786 1.00 90.88 87 PHE A N 1
ATOM 702 C CA . PHE A 1 87 ? 10.522 -5.296 -6.171 1.00 90.88 87 PHE A CA 1
ATOM 703 C C . PHE A 1 87 ? 10.747 -4.132 -7.138 1.00 90.88 87 PHE A C 1
ATOM 705 O O . PHE A 1 87 ? 11.616 -4.209 -8.002 1.00 90.88 87 PHE A O 1
ATOM 712 N N . LEU A 1 88 ? 9.988 -3.040 -6.989 1.00 92.56 88 LEU A N 1
ATOM 713 C CA . LEU A 1 88 ? 10.111 -1.880 -7.874 1.00 92.56 88 LEU A CA 1
ATOM 714 C C . LEU A 1 88 ? 11.483 -1.204 -7.757 1.00 92.56 88 LEU A C 1
ATOM 716 O O . LEU A 1 88 ? 12.055 -0.812 -8.772 1.00 92.56 88 LEU A O 1
ATOM 720 N N . VAL A 1 89 ? 12.020 -1.083 -6.542 1.00 90.19 89 VAL A N 1
ATOM 721 C CA . VAL A 1 89 ? 13.368 -0.549 -6.319 1.00 90.19 89 VAL A CA 1
ATOM 722 C C . VAL A 1 89 ? 14.414 -1.452 -6.959 1.00 90.19 89 VAL A C 1
ATOM 724 O O . VAL A 1 89 ? 15.256 -0.945 -7.691 1.00 90.19 89 VAL A O 1
ATOM 727 N N . ASP A 1 90 ? 14.337 -2.764 -6.745 1.00 88.81 90 ASP A N 1
ATOM 728 C CA . ASP A 1 90 ? 15.339 -3.719 -7.223 1.00 88.81 90 ASP A CA 1
ATOM 729 C C . ASP A 1 90 ? 15.323 -3.834 -8.760 1.00 88.81 90 ASP A C 1
ATOM 731 O O . ASP A 1 90 ? 16.369 -3.757 -9.414 1.00 88.81 90 ASP A O 1
ATOM 735 N N . VAL A 1 91 ? 14.133 -3.933 -9.366 1.00 91.50 91 VAL A N 1
ATOM 736 C CA . VAL A 1 91 ? 13.998 -4.124 -10.818 1.00 91.50 91 VAL A CA 1
ATOM 737 C C . VAL A 1 91 ? 14.426 -2.888 -11.610 1.00 91.50 91 VAL A C 1
ATOM 739 O O . VAL A 1 91 ? 15.030 -3.025 -12.676 1.00 91.50 91 VAL A O 1
ATOM 742 N N . PHE A 1 92 ? 14.153 -1.685 -11.094 1.00 92.00 92 PHE A N 1
ATOM 743 C CA . PHE A 1 92 ? 14.530 -0.416 -11.726 1.00 92.00 92 PHE A CA 1
ATOM 744 C C . PHE A 1 92 ? 15.841 0.174 -11.190 1.00 92.00 92 PHE A C 1
ATOM 746 O O . PHE A 1 92 ? 16.306 1.171 -11.734 1.00 92.00 92 PHE A O 1
ATOM 753 N N . ALA A 1 93 ? 16.433 -0.422 -10.152 1.00 89.62 93 ALA A N 1
ATOM 754 C CA . ALA A 1 93 ? 17.558 0.135 -9.398 1.00 89.62 93 ALA A CA 1
ATOM 755 C C . ALA A 1 93 ? 17.310 1.575 -8.900 1.00 89.62 93 ALA A C 1
ATOM 757 O O . ALA A 1 93 ? 18.186 2.435 -8.960 1.00 89.62 93 ALA A O 1
ATOM 758 N N . MET A 1 94 ? 16.099 1.873 -8.422 1.00 89.12 94 MET A N 1
ATOM 759 C CA . MET A 1 94 ? 15.749 3.241 -8.022 1.00 89.12 94 MET A CA 1
ATOM 760 C C . MET A 1 94 ? 16.621 3.734 -6.860 1.00 89.12 94 MET A C 1
ATOM 762 O O . MET A 1 94 ? 16.717 3.082 -5.823 1.00 89.12 94 MET A O 1
ATOM 766 N N . LYS A 1 95 ? 17.187 4.939 -6.994 1.00 80.31 95 LYS A N 1
ATOM 767 C CA . LYS A 1 95 ? 17.968 5.606 -5.935 1.00 80.31 95 LYS A CA 1
ATOM 768 C C . LYS A 1 95 ? 17.092 6.145 -4.805 1.00 80.31 95 LYS A C 1
ATOM 770 O O . LYS A 1 95 ? 17.548 6.281 -3.672 1.00 80.31 95 LYS A O 1
ATOM 775 N N . ALA A 1 96 ? 15.851 6.513 -5.121 1.00 64.12 96 ALA A N 1
ATOM 776 C CA . ALA A 1 96 ? 14.932 7.096 -4.155 1.00 64.12 96 ALA A CA 1
ATOM 777 C C . ALA A 1 96 ? 14.517 6.031 -3.134 1.00 64.12 96 ALA A C 1
ATOM 779 O O . ALA A 1 96 ? 13.813 5.084 -3.469 1.00 64.12 96 ALA A O 1
ATOM 780 N N . THR A 1 97 ? 14.936 6.202 -1.884 1.00 65.38 97 THR A N 1
ATOM 781 C CA . THR A 1 97 ? 14.491 5.391 -0.746 1.00 65.38 97 THR A CA 1
ATOM 782 C C . THR A 1 97 ? 13.675 6.251 0.225 1.00 65.38 97 THR A C 1
ATOM 784 O O . THR A 1 97 ? 13.839 7.477 0.246 1.00 65.38 97 THR A O 1
ATOM 787 N N . PRO A 1 98 ? 12.831 5.642 1.083 1.00 60.91 98 PRO A N 1
ATOM 788 C CA . PRO A 1 98 ? 12.075 6.367 2.112 1.00 60.91 98 PRO A CA 1
ATOM 789 C C . PRO A 1 98 ? 12.946 7.204 3.062 1.00 60.91 98 PRO A C 1
ATOM 791 O O . PRO A 1 98 ? 12.464 8.159 3.662 1.00 60.91 98 PRO A O 1
ATOM 794 N N . THR A 1 99 ? 14.226 6.850 3.192 1.00 61.44 99 THR A N 1
ATOM 795 C CA . THR A 1 99 ? 15.213 7.513 4.054 1.00 61.44 99 THR A CA 1
ATOM 796 C C . THR A 1 99 ? 15.961 8.655 3.368 1.00 61.44 99 THR A C 1
ATOM 798 O O . THR A 1 99 ? 16.761 9.337 4.009 1.00 61.44 99 THR A O 1
ATOM 801 N N . SER A 1 100 ? 15.737 8.873 2.072 1.00 67.00 100 SER A N 1
ATOM 802 C CA . SER A 1 100 ? 16.419 9.924 1.326 1.00 67.00 100 SER A CA 1
ATOM 803 C C . SER A 1 100 ? 15.770 11.301 1.552 1.00 67.00 100 SER A C 1
ATOM 805 O O . SER A 1 100 ? 14.659 11.417 2.076 1.00 67.00 100 SER A O 1
ATOM 807 N N . LYS A 1 101 ? 16.457 12.372 1.128 1.00 78.38 101 LYS A N 1
ATOM 808 C CA . LYS A 1 101 ? 15.898 13.740 1.137 1.00 78.38 101 LYS A CA 1
ATOM 809 C C . LYS A 1 101 ? 14.615 13.851 0.298 1.00 78.38 101 LYS A C 1
ATOM 811 O O . LYS A 1 101 ? 13.805 14.736 0.565 1.00 78.38 101 LYS A O 1
ATOM 816 N N . GLU A 1 102 ? 14.432 12.954 -0.673 1.00 84.38 102 GLU A N 1
ATOM 817 C CA . GLU A 1 102 ? 13.261 12.862 -1.544 1.00 84.38 102 GLU A CA 1
ATOM 818 C C . GLU A 1 102 ? 12.676 11.438 -1.475 1.00 84.38 102 GLU A C 1
ATOM 820 O O . GLU A 1 102 ? 13.089 10.527 -2.190 1.00 84.38 102 GLU A O 1
ATOM 825 N N . CYS A 1 103 ? 11.707 11.215 -0.587 1.00 84.94 103 CYS A N 1
ATOM 826 C CA . CYS A 1 103 ? 11.189 9.882 -0.265 1.00 84.94 103 CYS A CA 1
ATOM 827 C C . CYS A 1 103 ? 10.260 9.281 -1.339 1.00 84.94 103 CYS A C 1
ATOM 829 O O . CYS A 1 103 ? 9.842 8.131 -1.213 1.00 84.94 103 CYS A O 1
ATOM 831 N N . CYS A 1 104 ? 9.927 10.037 -2.390 1.00 88.12 104 CYS A N 1
ATOM 832 C CA . CYS A 1 104 ? 9.029 9.621 -3.463 1.00 88.12 104 CYS A CA 1
ATOM 833 C C . CYS A 1 104 ? 9.751 9.593 -4.817 1.00 88.12 104 CYS A C 1
ATOM 835 O O . CYS A 1 104 ? 10.446 10.532 -5.195 1.00 88.12 104 CYS A O 1
ATOM 837 N N . TYR A 1 105 ? 9.522 8.545 -5.610 1.00 90.19 105 TYR A N 1
ATOM 838 C CA . TYR A 1 105 ? 10.078 8.451 -6.964 1.00 90.19 105 TYR A CA 1
ATOM 839 C C . TYR A 1 105 ? 9.290 9.269 -8.003 1.00 90.19 105 TYR A C 1
ATOM 841 O O . TYR A 1 105 ? 9.814 9.565 -9.073 1.00 90.19 105 TYR A O 1
ATOM 849 N N . LYS A 1 106 ? 8.041 9.657 -7.699 1.00 90.88 106 LYS A N 1
ATOM 850 C CA . LYS A 1 106 ? 7.177 10.444 -8.601 1.00 90.88 106 LYS A CA 1
ATOM 851 C C . LYS A 1 106 ? 7.204 11.946 -8.348 1.00 90.88 106 LYS A C 1
ATOM 853 O O . LYS A 1 106 ? 6.761 12.703 -9.204 1.00 90.88 106 LYS A O 1
ATOM 858 N N . CYS A 1 107 ? 7.678 12.404 -7.194 1.00 91.31 107 CYS A N 1
ATOM 859 C CA . CYS A 1 107 ? 7.752 13.828 -6.873 1.00 91.31 107 CYS A CA 1
ATOM 860 C C . CYS A 1 107 ? 8.900 14.122 -5.910 1.00 91.31 107 CYS A C 1
ATOM 862 O O . CYS A 1 107 ? 9.473 13.217 -5.314 1.00 91.31 107 CYS A O 1
ATOM 864 N N . ARG A 1 108 ? 9.212 15.402 -5.713 1.00 89.75 108 ARG A N 1
ATOM 865 C CA . ARG A 1 108 ? 10.276 15.853 -4.799 1.00 89.75 108 ARG A CA 1
ATOM 866 C C . ARG A 1 108 ? 9.776 16.020 -3.362 1.00 89.75 108 ARG A C 1
ATOM 868 O O . ARG A 1 108 ? 10.054 17.019 -2.707 1.00 89.75 108 ARG A O 1
ATOM 875 N N . CYS A 1 109 ? 8.939 15.090 -2.905 1.00 89.75 109 CYS A N 1
ATOM 876 C CA . CYS A 1 109 ? 8.445 15.079 -1.531 1.00 89.75 109 CYS A CA 1
ATOM 877 C C . CYS A 1 109 ? 9.546 14.588 -0.587 1.00 89.75 109 CYS A C 1
ATOM 879 O O . CYS A 1 109 ? 10.221 13.610 -0.893 1.00 89.75 109 CYS A O 1
ATOM 881 N N . SER A 1 110 ? 9.709 15.251 0.554 1.00 86.19 110 SER A N 1
ATOM 882 C CA . SER A 1 110 ? 10.653 14.875 1.608 1.00 86.19 110 SER A CA 1
ATOM 883 C C . SER A 1 110 ? 9.964 14.118 2.742 1.00 86.19 110 SER A C 1
ATOM 885 O O . SER A 1 110 ? 8.755 14.241 2.958 1.00 86.19 110 SER A O 1
ATOM 887 N N . SER A 1 111 ? 10.760 13.430 3.562 1.00 81.75 111 SER A N 1
ATOM 888 C CA . SER A 1 111 ? 10.302 12.833 4.825 1.00 81.75 111 SER A CA 1
ATOM 889 C C . SER A 1 111 ? 9.686 13.847 5.805 1.00 81.75 111 SER A C 1
ATOM 891 O O . SER A 1 111 ? 8.950 13.463 6.702 1.00 81.75 111 SER A O 1
ATOM 893 N N . THR A 1 112 ? 9.929 15.146 5.630 1.00 81.75 112 THR A N 1
ATOM 894 C CA . THR A 1 112 ? 9.325 16.207 6.451 1.00 81.75 112 THR A CA 1
ATOM 895 C C . THR A 1 112 ? 8.056 16.806 5.848 1.00 81.75 112 THR A C 1
ATOM 897 O O . THR A 1 112 ? 7.305 17.472 6.552 1.00 81.75 112 THR A O 1
ATOM 900 N N . SER A 1 113 ? 7.796 16.595 4.554 1.00 82.81 113 SER A N 1
ATOM 901 C CA . SER A 1 113 ? 6.666 17.211 3.844 1.00 82.81 113 SER A CA 1
ATOM 902 C C . SER A 1 113 ? 5.576 16.223 3.432 1.00 82.81 113 SER A C 1
ATOM 904 O O . SER A 1 113 ? 4.484 16.667 3.076 1.00 82.81 113 SER A O 1
ATOM 906 N N . TYR A 1 114 ? 5.805 14.908 3.520 1.00 80.44 114 TYR A N 1
ATOM 907 C CA . TYR A 1 114 ? 4.812 13.904 3.103 1.00 80.44 114 TYR A CA 1
ATOM 908 C C . TYR A 1 114 ? 3.513 13.933 3.921 1.00 80.44 114 TYR A C 1
ATOM 910 O O . TYR A 1 114 ? 2.475 13.511 3.422 1.00 80.44 114 TYR A O 1
ATOM 918 N N . GLY A 1 115 ? 3.550 14.472 5.145 1.00 78.62 115 GLY A N 1
ATOM 919 C CA . GLY A 1 115 ? 2.364 14.682 5.981 1.00 78.62 115 GLY A CA 1
ATOM 920 C C . GLY A 1 115 ? 1.484 15.862 5.551 1.00 78.62 115 GLY A C 1
ATOM 921 O O . GLY A 1 115 ? 0.418 16.072 6.123 1.00 78.62 115 GLY A O 1
ATOM 922 N N . THR A 1 116 ? 1.903 16.656 4.557 1.00 82.94 116 THR A N 1
ATOM 923 C CA . THR A 1 116 ? 1.066 17.731 4.006 1.00 82.94 116 THR A CA 1
ATOM 924 C C . THR A 1 116 ? 0.118 17.157 2.958 1.00 82.94 116 THR A C 1
ATOM 926 O O . THR A 1 116 ? 0.518 16.842 1.840 1.00 82.94 116 THR A O 1
ATOM 929 N N . PHE A 1 117 ? -1.151 16.988 3.321 1.00 81.62 117 PHE A N 1
ATOM 930 C CA . PHE A 1 117 ? -2.170 16.416 2.440 1.00 81.62 117 PHE A CA 1
ATOM 931 C C . PHE A 1 117 ? -2.998 17.499 1.730 1.00 81.62 117 PHE A C 1
ATOM 933 O O . PHE A 1 117 ? -3.082 18.640 2.181 1.00 81.62 117 PHE A O 1
ATOM 940 N N . GLY A 1 118 ? -3.636 17.128 0.617 1.00 82.75 118 GLY A N 1
ATOM 941 C CA . GLY A 1 118 ? -4.560 17.983 -0.135 1.00 82.75 118 GLY A CA 1
ATOM 942 C C . GLY A 1 118 ? -4.037 18.432 -1.502 1.00 82.75 118 GLY A C 1
ATOM 943 O O . GLY A 1 118 ? -2.852 18.334 -1.811 1.00 82.75 118 GLY A O 1
ATOM 944 N N . LEU A 1 119 ? -4.942 18.952 -2.337 1.00 82.81 119 LEU A N 1
ATOM 945 C CA . LEU A 1 119 ? -4.630 19.374 -3.713 1.00 82.81 119 LEU A CA 1
ATOM 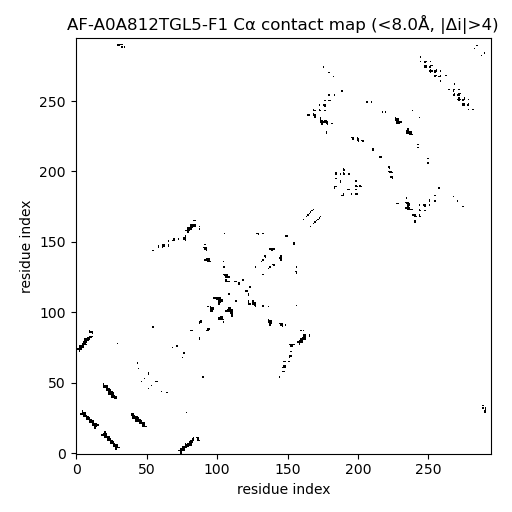946 C C . LEU A 1 119 ? -3.637 20.546 -3.777 1.00 82.81 119 LEU A C 1
ATOM 948 O O . LEU A 1 119 ? -2.959 20.733 -4.785 1.00 82.81 119 LEU A O 1
ATOM 952 N N . ALA A 1 120 ? -3.538 21.321 -2.696 1.00 88.38 120 ALA A N 1
ATOM 953 C CA . ALA A 1 120 ? -2.618 22.446 -2.574 1.00 88.38 120 ALA A CA 1
ATOM 954 C C . ALA A 1 120 ? -1.241 22.062 -2.003 1.00 88.38 120 ALA A C 1
ATOM 956 O O . ALA A 1 120 ? -0.382 22.937 -1.885 1.00 88.38 120 ALA A O 1
ATOM 957 N N . ALA A 1 121 ? -1.013 20.793 -1.640 1.00 89.00 121 ALA A N 1
ATOM 958 C CA . ALA A 1 121 ? 0.253 20.366 -1.056 1.00 89.00 121 ALA A CA 1
ATOM 959 C C . ALA A 1 121 ? 1.425 20.659 -2.007 1.00 89.00 121 ALA A C 1
ATOM 961 O O . ALA A 1 121 ? 1.369 20.354 -3.199 1.00 89.00 121 ALA A O 1
ATOM 962 N N . ALA A 1 122 ? 2.504 21.253 -1.489 1.00 89.94 122 ALA A N 1
ATOM 963 C CA . ALA A 1 122 ? 3.596 21.767 -2.321 1.00 89.94 122 ALA A CA 1
ATOM 964 C C . ALA A 1 122 ? 4.230 20.681 -3.207 1.00 89.94 122 ALA A C 1
ATOM 966 O O . ALA A 1 122 ? 4.540 20.928 -4.373 1.00 89.94 122 ALA A O 1
ATOM 967 N N . TRP A 1 123 ? 4.350 19.458 -2.686 1.00 88.31 123 TRP A N 1
ATOM 968 C CA . TRP A 1 123 ? 4.923 18.327 -3.412 1.00 88.31 123 TRP A CA 1
ATOM 969 C C . TRP A 1 123 ? 4.081 17.871 -4.617 1.00 88.31 123 TRP A C 1
ATOM 971 O O . TRP A 1 123 ? 4.612 17.230 -5.521 1.00 88.31 123 TRP A O 1
ATOM 981 N N . MET A 1 124 ? 2.793 18.230 -4.704 1.00 88.62 124 MET A N 1
ATOM 982 C CA . MET A 1 124 ? 1.976 17.953 -5.897 1.00 88.62 124 MET A CA 1
ATOM 983 C C . MET A 1 124 ? 2.479 18.723 -7.123 1.00 88.62 124 MET A C 1
ATOM 985 O O . MET A 1 124 ? 2.361 18.237 -8.246 1.00 88.62 124 MET A O 1
ATOM 989 N N . ARG A 1 125 ? 3.082 19.901 -6.913 1.00 90.56 125 ARG A N 1
ATOM 990 C CA . ARG A 1 125 ? 3.665 20.737 -7.977 1.00 90.56 125 ARG A CA 1
ATOM 991 C C . ARG A 1 125 ? 5.070 20.295 -8.376 1.00 90.56 125 ARG A C 1
ATOM 993 O O . ARG A 1 125 ? 5.597 20.781 -9.367 1.00 90.56 125 ARG A O 1
ATOM 1000 N N . THR A 1 126 ? 5.674 19.381 -7.618 1.00 92.19 126 THR A N 1
ATOM 1001 C CA . THR A 1 126 ? 7.029 18.869 -7.864 1.00 92.19 126 THR A CA 1
ATOM 1002 C C . THR A 1 126 ? 7.018 17.472 -8.477 1.00 92.19 126 THR A C 1
ATOM 1004 O O . THR A 1 126 ? 7.993 16.728 -8.341 1.00 92.19 126 THR A O 1
ATOM 1007 N N . ARG A 1 127 ? 5.914 17.090 -9.138 1.00 92.00 127 ARG A N 1
ATOM 1008 C CA . ARG A 1 127 ? 5.840 15.843 -9.904 1.00 92.00 127 ARG A CA 1
ATOM 1009 C C . ARG A 1 127 ? 6.945 15.804 -10.954 1.00 92.00 127 ARG A C 1
ATOM 1011 O O . ARG A 1 127 ? 7.167 16.773 -11.677 1.00 92.00 127 ARG A O 1
ATOM 1018 N N . ARG A 1 128 ? 7.633 14.670 -11.019 1.00 92.00 128 ARG A N 1
ATOM 1019 C CA . ARG A 1 128 ? 8.711 14.428 -11.971 1.00 92.00 128 ARG A CA 1
ATOM 1020 C C . ARG A 1 128 ? 8.126 14.152 -13.346 1.00 92.00 128 ARG A C 1
ATOM 1022 O O . ARG A 1 128 ? 7.144 13.425 -13.474 1.00 92.00 128 ARG A O 1
ATOM 1029 N N . SER A 1 129 ? 8.754 14.708 -14.375 1.00 94.12 129 SER A N 1
ATOM 1030 C CA . SER A 1 129 ? 8.524 14.265 -15.749 1.00 94.12 129 SER A CA 1
ATOM 1031 C C . SER A 1 129 ? 9.194 12.906 -15.985 1.00 94.12 129 SER A C 1
ATOM 1033 O O . SER A 1 129 ? 10.044 12.485 -15.198 1.00 94.12 129 SER A O 1
ATOM 1035 N N . ASN A 1 130 ? 8.871 12.236 -17.099 1.00 93.44 130 ASN A N 1
ATOM 1036 C CA . ASN A 1 130 ? 9.596 11.027 -17.515 1.00 93.44 130 ASN A CA 1
ATOM 1037 C C . ASN A 1 130 ? 11.111 11.286 -17.598 1.00 93.44 130 ASN A C 1
ATOM 1039 O O . ASN A 1 130 ? 11.896 10.487 -17.104 1.00 93.44 130 ASN A O 1
ATOM 1043 N N . VAL A 1 131 ? 11.518 12.428 -18.163 1.00 93.19 131 VAL A N 1
ATOM 1044 C CA . VAL A 1 131 ? 12.935 12.806 -18.289 1.00 93.19 131 VAL A CA 1
ATOM 1045 C C . VAL A 1 131 ? 13.583 13.009 -16.916 1.00 93.19 131 VAL A C 1
ATOM 1047 O O . VAL A 1 131 ? 14.655 12.470 -16.666 1.00 93.19 131 VAL A O 1
ATOM 1050 N N . ASP A 1 132 ? 12.925 13.726 -15.998 1.00 92.44 132 ASP A N 1
ATOM 1051 C CA . ASP A 1 132 ? 13.448 13.942 -14.640 1.00 92.44 132 ASP A CA 1
ATOM 1052 C C . ASP A 1 132 ? 13.565 12.622 -13.861 1.00 92.44 132 ASP A C 1
ATOM 1054 O O . ASP A 1 132 ? 14.527 12.428 -13.125 1.00 92.44 132 ASP A O 1
ATOM 1058 N N . PHE A 1 133 ? 12.626 11.690 -14.051 1.00 92.06 133 PHE A N 1
ATOM 1059 C CA . PHE A 1 133 ? 12.711 10.346 -13.480 1.00 92.06 133 PHE A CA 1
ATOM 1060 C C . PHE A 1 133 ? 13.928 9.574 -14.012 1.00 92.06 133 PHE A C 1
ATOM 1062 O O . PHE A 1 133 ? 14.727 9.079 -13.217 1.00 92.06 133 PHE A O 1
ATOM 1069 N N . LEU A 1 134 ? 14.108 9.516 -15.335 1.00 90.75 134 LEU A N 1
ATOM 1070 C CA . LEU A 1 134 ? 15.223 8.797 -15.959 1.00 90.75 134 LEU A CA 1
ATOM 1071 C C . LEU A 1 134 ? 16.591 9.363 -15.546 1.00 90.75 134 LEU A C 1
ATOM 1073 O O . LEU A 1 134 ? 17.516 8.596 -15.313 1.00 90.75 134 LEU A O 1
ATOM 1077 N N . LEU A 1 135 ? 16.716 10.689 -15.424 1.00 89.31 135 LEU A N 1
ATOM 1078 C CA . LEU A 1 135 ? 17.992 11.338 -15.105 1.00 89.31 135 LEU A CA 1
ATOM 1079 C C . LEU A 1 135 ? 18.312 11.359 -13.604 1.00 89.31 135 LEU A C 1
ATOM 1081 O O . LEU A 1 135 ? 19.477 11.252 -13.230 1.00 89.31 135 LEU A O 1
ATOM 1085 N N . ASN A 1 136 ? 17.302 11.522 -12.740 1.00 87.75 136 ASN A N 1
ATOM 1086 C CA . ASN A 1 136 ? 17.529 11.812 -11.319 1.00 87.75 136 ASN A CA 1
ATOM 1087 C C . ASN A 1 136 ? 17.099 10.691 -10.363 1.00 87.75 136 ASN A C 1
ATOM 1089 O O . ASN A 1 136 ? 17.530 10.691 -9.211 1.00 87.75 136 ASN A O 1
ATOM 1093 N N . VAL A 1 137 ? 16.266 9.742 -10.799 1.00 88.31 137 VAL A N 1
ATOM 1094 C CA . VAL A 1 137 ? 15.777 8.647 -9.936 1.00 88.31 137 VAL A CA 1
ATOM 1095 C C . VAL A 1 137 ? 16.453 7.316 -10.252 1.00 88.31 137 VAL A C 1
ATOM 1097 O O . VAL A 1 137 ? 16.679 6.518 -9.341 1.00 88.31 137 VAL A O 1
ATOM 1100 N N . LEU A 1 138 ? 16.790 7.079 -11.516 1.00 88.75 138 LEU A N 1
ATOM 1101 C CA . LEU A 1 138 ? 17.447 5.856 -11.972 1.00 88.75 138 LEU A CA 1
ATOM 1102 C C . LEU A 1 138 ? 18.986 5.951 -11.872 1.00 88.75 138 LEU A C 1
ATOM 1104 O O . LEU A 1 138 ? 19.537 7.050 -11.694 1.00 88.75 138 LEU A O 1
ATOM 1108 N N . PRO A 1 139 ? 19.712 4.815 -11.927 1.00 78.50 139 PRO A N 1
ATOM 1109 C CA . PRO A 1 139 ? 21.152 4.820 -12.183 1.00 78.50 139 PRO A CA 1
ATOM 1110 C C . PRO A 1 139 ? 21.445 5.395 -13.577 1.00 78.50 139 PRO A C 1
ATOM 1112 O O . PRO A 1 139 ? 20.529 5.682 -14.345 1.00 78.50 139 PRO A O 1
ATOM 1115 N N . GLU A 1 140 ? 22.723 5.615 -13.888 1.00 75.12 140 GLU A N 1
ATOM 1116 C CA . GLU A 1 140 ? 23.127 6.132 -15.201 1.00 75.12 140 GLU A CA 1
ATOM 1117 C C . GLU A 1 140 ? 22.563 5.248 -16.323 1.00 75.12 140 GLU A C 1
ATOM 1119 O O . GLU A 1 140 ? 22.740 4.031 -16.305 1.00 75.12 140 GLU A O 1
ATOM 1124 N N . LEU A 1 141 ? 21.858 5.858 -17.283 1.00 69.81 141 LEU A N 1
ATOM 1125 C CA . LEU A 1 141 ? 21.089 5.135 -18.305 1.00 69.81 141 LEU A CA 1
ATOM 1126 C C . LEU A 1 141 ? 21.959 4.217 -19.176 1.00 69.81 141 LEU A C 1
ATOM 1128 O O 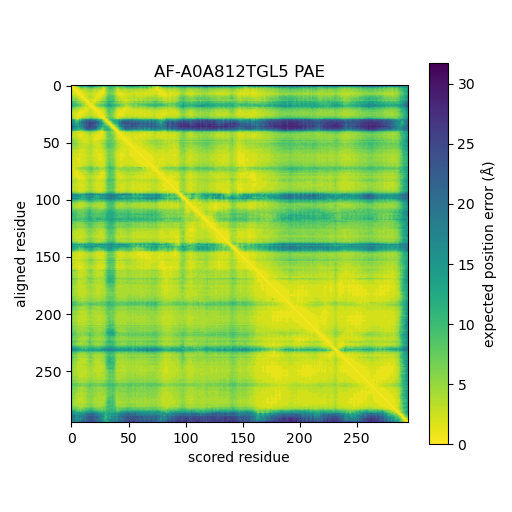. LEU A 1 141 ? 21.485 3.161 -19.594 1.00 69.81 141 LEU A O 1
ATOM 1132 N N . ASP A 1 142 ? 23.223 4.584 -19.384 1.00 63.66 142 ASP A N 1
ATOM 1133 C CA . ASP A 1 142 ? 24.182 3.829 -20.201 1.00 63.66 142 ASP A CA 1
ATOM 1134 C C . ASP A 1 142 ? 24.892 2.709 -19.428 1.00 63.66 142 ASP A C 1
ATOM 1136 O O . ASP A 1 142 ? 25.729 1.995 -19.981 1.00 63.66 142 ASP A O 1
ATOM 1140 N N . SER A 1 143 ? 24.570 2.527 -18.147 1.00 74.06 143 SER A N 1
ATOM 1141 C CA . SER A 1 143 ? 25.090 1.397 -17.389 1.00 74.06 143 SER A CA 1
ATOM 1142 C C . SER A 1 143 ? 24.439 0.092 -17.858 1.00 74.06 143 SER A C 1
ATOM 1144 O O . SER A 1 143 ? 23.234 0.027 -18.116 1.00 74.06 143 SER A O 1
ATOM 1146 N N . GLU A 1 144 ? 25.214 -0.998 -17.868 1.00 72.62 144 GLU A N 1
ATOM 1147 C CA . GLU A 1 144 ? 24.664 -2.364 -17.963 1.00 72.62 144 GLU A CA 1
ATOM 1148 C C . GLU A 1 144 ? 23.650 -2.641 -16.836 1.00 72.62 144 GLU A C 1
ATOM 1150 O O . GLU A 1 144 ? 22.849 -3.564 -16.905 1.00 72.62 144 GLU A O 1
ATOM 1155 N N . GLU A 1 145 ? 23.623 -1.787 -15.814 1.00 75.62 145 GLU A N 1
ATOM 1156 C CA . GLU A 1 145 ? 22.675 -1.775 -14.717 1.00 75.62 145 GLU A CA 1
ATOM 1157 C C . GLU A 1 145 ? 21.309 -1.151 -15.063 1.00 75.62 145 GLU A C 1
ATOM 1159 O O . GLU A 1 145 ? 20.424 -1.132 -14.207 1.00 75.62 145 GLU A O 1
ATOM 1164 N N . SER A 1 146 ? 21.051 -0.670 -16.276 1.00 87.25 146 SER A N 1
ATOM 1165 C CA . SER A 1 146 ? 19.715 -0.180 -16.638 1.00 87.25 146 SER A CA 1
ATOM 1166 C C . SER A 1 146 ? 18.684 -1.309 -16.732 1.00 87.25 146 SER A C 1
ATOM 1168 O O . SER A 1 146 ? 18.944 -2.399 -17.237 1.00 87.25 146 SER A O 1
ATOM 1170 N N . SER A 1 147 ? 17.469 -1.062 -16.236 1.00 92.75 147 SER A N 1
ATOM 1171 C CA . SER A 1 147 ? 16.389 -2.052 -16.313 1.00 92.75 147 SER A CA 1
ATOM 1172 C C . SER A 1 147 ? 15.887 -2.212 -17.752 1.00 92.75 147 SER A C 1
ATOM 1174 O O . SER A 1 147 ? 15.498 -1.207 -18.358 1.00 92.75 147 SER A O 1
ATOM 1176 N N . PRO A 1 148 ? 15.779 -3.443 -18.291 1.00 95.12 148 PRO A N 1
ATOM 1177 C CA . PRO A 1 148 ? 15.190 -3.663 -19.612 1.00 95.12 148 PRO A CA 1
ATOM 1178 C C . PRO A 1 148 ? 13.758 -3.127 -19.725 1.00 95.12 148 PRO A C 1
ATOM 1180 O O . PRO A 1 148 ? 13.328 -2.734 -20.803 1.00 95.12 148 PRO A O 1
ATOM 1183 N N . LEU A 1 149 ? 13.018 -3.048 -18.612 1.00 95.38 149 LEU A N 1
ATOM 1184 C CA . LEU A 1 149 ? 11.640 -2.549 -18.589 1.00 95.38 149 LEU A CA 1
ATOM 1185 C C . LEU A 1 149 ? 11.503 -1.090 -19.057 1.00 95.38 149 LEU A C 1
ATOM 1187 O O . LEU A 1 149 ? 10.423 -0.698 -19.490 1.00 95.38 149 LEU A O 1
ATOM 1191 N N . LEU A 1 150 ? 12.580 -0.299 -19.019 1.00 94.38 150 LEU A N 1
ATOM 1192 C CA . LEU A 1 150 ? 12.597 1.071 -19.556 1.00 94.38 150 LEU A CA 1
ATOM 1193 C C . LEU A 1 150 ? 12.432 1.109 -21.083 1.00 94.38 150 LEU A C 1
ATOM 1195 O O . LEU A 1 150 ? 12.099 2.148 -21.642 1.00 94.38 150 LEU A O 1
ATOM 1199 N N . TRP A 1 151 ? 12.664 -0.023 -21.750 1.00 94.38 151 TRP A N 1
ATOM 1200 C CA . TRP A 1 151 ? 12.662 -0.173 -23.203 1.00 94.38 151 TRP A CA 1
ATOM 1201 C C . TRP A 1 151 ? 11.310 -0.680 -23.717 1.00 94.38 151 TRP A C 1
ATOM 1203 O O . TRP A 1 151 ? 11.157 -0.982 -24.904 1.00 94.38 151 TRP A O 1
ATOM 1213 N N . LEU A 1 152 ? 10.317 -0.799 -22.831 1.00 95.56 152 LEU A N 1
ATOM 1214 C CA . LEU A 1 152 ? 8.953 -1.096 -23.234 1.00 95.56 152 LEU A CA 1
ATOM 1215 C C . LEU A 1 152 ? 8.427 0.018 -24.156 1.00 95.56 152 LEU A C 1
ATOM 1217 O O . LEU A 1 152 ? 8.623 1.204 -23.869 1.00 95.56 152 LEU A O 1
ATOM 1221 N N . PRO A 1 153 ? 7.732 -0.332 -25.250 1.00 92.81 153 PRO A N 1
ATOM 1222 C CA . PRO A 1 153 ? 7.068 0.650 -26.096 1.00 92.81 153 PRO A CA 1
ATOM 1223 C C . PRO A 1 153 ? 6.134 1.533 -25.266 1.00 92.81 153 PRO A C 1
ATOM 1225 O O . PRO A 1 153 ? 5.337 1.027 -24.480 1.00 92.81 153 PRO A O 1
ATOM 1228 N N . GLY A 1 154 ? 6.249 2.853 -25.423 1.00 90.81 154 GLY A N 1
ATOM 1229 C CA . GLY A 1 154 ? 5.423 3.809 -24.682 1.00 90.81 154 GLY A CA 1
ATOM 1230 C C . GLY A 1 154 ? 5.736 3.907 -23.184 1.00 90.81 154 GLY A C 1
ATOM 1231 O O . GLY A 1 154 ? 4.900 4.412 -22.436 1.00 90.81 154 GLY A O 1
ATOM 1232 N N . PHE A 1 155 ? 6.910 3.445 -22.732 1.00 94.69 155 PHE A N 1
ATOM 1233 C CA . PHE A 1 155 ? 7.292 3.536 -21.324 1.00 94.69 155 PHE A CA 1
ATOM 1234 C C . PHE A 1 155 ? 7.149 4.965 -20.774 1.00 94.69 155 PHE A C 1
ATOM 1236 O O . PHE A 1 155 ? 7.598 5.954 -21.357 1.00 94.69 155 PHE A O 1
ATOM 1243 N N . SER A 1 156 ? 6.550 5.057 -19.589 1.00 94.69 156 SER A N 1
ATOM 1244 C CA . SER A 1 156 ? 6.448 6.272 -18.790 1.00 94.69 156 SER A CA 1
ATOM 1245 C C . SER A 1 156 ? 6.576 5.911 -17.316 1.00 94.69 156 SER A C 1
ATOM 1247 O O . SER A 1 156 ? 6.112 4.854 -16.896 1.00 94.69 156 SER A O 1
ATOM 1249 N N . VAL A 1 157 ? 7.107 6.819 -16.492 1.00 93.69 157 VAL A N 1
ATOM 1250 C CA . VAL A 1 157 ? 7.104 6.662 -15.027 1.00 93.69 157 VAL A CA 1
ATOM 1251 C C . VAL A 1 157 ? 5.694 6.418 -14.475 1.00 93.69 157 VAL A C 1
ATOM 1253 O O . VAL A 1 157 ? 5.524 5.798 -13.424 1.00 93.69 157 VAL A O 1
ATOM 1256 N N . GLU A 1 158 ? 4.658 6.856 -15.194 1.00 94.12 158 GLU A N 1
ATOM 1257 C CA . GLU A 1 158 ? 3.282 6.627 -14.786 1.00 94.12 158 GLU A CA 1
ATOM 1258 C C . GLU A 1 158 ? 2.847 5.171 -14.880 1.00 94.12 158 GLU A C 1
ATOM 1260 O O . GLU A 1 158 ? 1.960 4.790 -14.113 1.00 94.12 158 GLU A O 1
ATOM 1265 N N . VAL A 1 159 ? 3.488 4.345 -15.713 1.00 94.44 159 VAL A N 1
ATOM 1266 C CA . VAL A 1 159 ? 3.190 2.909 -15.764 1.00 94.44 159 VAL A CA 1
ATOM 1267 C C . VAL A 1 159 ? 3.649 2.199 -14.491 1.00 94.44 159 VAL A C 1
ATOM 1269 O O . VAL A 1 159 ? 3.110 1.157 -14.149 1.00 94.44 159 VAL A O 1
ATOM 1272 N N . ILE A 1 160 ? 4.581 2.769 -13.722 1.00 94.88 160 ILE A N 1
ATOM 1273 C CA . ILE A 1 160 ? 5.029 2.189 -12.455 1.00 94.88 160 ILE A CA 1
ATOM 1274 C C . ILE A 1 160 ? 3.960 2.432 -11.380 1.00 94.88 160 ILE A C 1
ATOM 1276 O O . ILE A 1 160 ? 3.640 3.577 -11.030 1.00 94.88 160 ILE A O 1
ATOM 1280 N N . LYS A 1 161 ? 3.396 1.341 -10.850 1.00 92.50 161 LYS A N 1
ATOM 1281 C CA . LYS A 1 161 ? 2.297 1.343 -9.875 1.00 92.50 161 LYS A CA 1
ATOM 1282 C C . LYS A 1 161 ? 2.662 0.498 -8.646 1.00 92.50 161 LYS A C 1
ATOM 1284 O O . LYS A 1 161 ? 2.701 -0.727 -8.732 1.00 92.50 161 LYS A O 1
ATOM 1289 N N . PRO A 1 162 ? 2.873 1.097 -7.465 1.00 91.44 162 PRO A N 1
ATOM 1290 C CA . PRO A 1 162 ? 3.091 0.330 -6.248 1.00 91.44 162 PRO A CA 1
ATOM 1291 C C . PRO A 1 162 ? 1.864 -0.523 -5.917 1.00 91.44 162 PRO A C 1
ATOM 1293 O O . PRO A 1 162 ? 0.722 -0.139 -6.185 1.00 91.44 162 PRO A O 1
ATOM 1296 N N . CYS A 1 163 ? 2.091 -1.686 -5.318 1.00 88.69 163 CYS A N 1
ATOM 1297 C CA . CYS A 1 163 ? 1.031 -2.620 -4.983 1.00 88.69 163 CYS A CA 1
ATOM 1298 C C . CYS A 1 163 ? 0.036 -1.981 -4.007 1.00 88.69 163 CYS A C 1
ATOM 1300 O O . CYS A 1 163 ? 0.391 -1.608 -2.886 1.00 88.69 163 CYS A O 1
ATOM 1302 N N . TRP A 1 164 ? -1.234 -1.926 -4.418 1.00 87.19 164 TRP A N 1
ATOM 1303 C CA . TRP A 1 164 ? -2.332 -1.394 -3.607 1.00 87.19 164 TRP A CA 1
ATOM 1304 C C . TRP A 1 164 ? -2.402 -2.030 -2.217 1.00 87.19 164 TRP A C 1
ATOM 1306 O O . TRP A 1 164 ? -2.602 -1.340 -1.224 1.00 87.19 164 TRP A O 1
ATOM 1316 N N . MET A 1 165 ? -2.182 -3.344 -2.128 1.00 89.44 165 MET A N 1
ATOM 1317 C CA . MET A 1 165 ? -2.178 -4.057 -0.853 1.00 89.44 165 MET A CA 1
ATOM 1318 C C . MET A 1 165 ? -1.133 -3.480 0.113 1.00 89.44 165 MET A C 1
ATOM 1320 O O . MET A 1 165 ? -1.435 -3.267 1.286 1.00 89.44 165 MET A O 1
ATOM 1324 N N . HIS A 1 166 ? 0.079 -3.213 -0.375 1.00 89.25 166 HIS A N 1
ATOM 1325 C CA . HIS A 1 166 ? 1.175 -2.707 0.446 1.00 89.25 166 HIS A CA 1
ATOM 1326 C C . HIS A 1 166 ? 1.026 -1.223 0.770 1.00 89.25 166 HIS A C 1
ATOM 1328 O O . HIS A 1 166 ? 1.285 -0.838 1.900 1.00 89.25 166 HIS A O 1
ATOM 1334 N N . VAL A 1 167 ? 0.560 -0.400 -0.171 1.00 89.75 167 VAL A N 1
ATOM 1335 C CA . VAL A 1 167 ? 0.372 1.040 0.070 1.00 89.75 167 VAL A CA 1
ATOM 1336 C C . VAL A 1 167 ? -0.853 1.315 0.933 1.00 89.75 167 VAL A C 1
ATOM 1338 O O . VAL A 1 167 ? -0.780 2.060 1.905 1.00 89.75 167 VAL A O 1
ATOM 1341 N N . ALA A 1 168 ? -1.988 0.713 0.592 1.00 91.12 168 ALA A N 1
ATOM 1342 C CA . ALA A 1 168 ? -3.254 1.022 1.228 1.00 91.12 168 ALA A CA 1
ATOM 1343 C C . ALA A 1 168 ? -3.451 0.162 2.481 1.00 91.12 168 ALA A C 1
ATOM 1345 O O . ALA A 1 168 ? -3.455 0.687 3.587 1.00 91.12 168 ALA A O 1
ATOM 1346 N N . HIS A 1 169 ? -3.529 -1.167 2.348 1.00 91.19 169 HIS A N 1
ATOM 1347 C CA . HIS A 1 169 ? -3.886 -2.026 3.485 1.00 91.19 169 HIS A CA 1
ATOM 1348 C C . HIS A 1 169 ? -2.774 -2.105 4.543 1.00 91.19 169 HIS A C 1
ATOM 1350 O O . HIS A 1 169 ? -3.064 -2.068 5.739 1.00 91.19 169 HIS A O 1
ATOM 1356 N N . VAL A 1 170 ? -1.517 -2.252 4.111 1.00 90.38 170 VAL A N 1
ATOM 1357 C CA . VAL A 1 170 ? -0.351 -2.410 5.007 1.00 90.38 170 VAL A CA 1
ATOM 1358 C C . VAL A 1 170 ? 0.377 -1.082 5.252 1.00 90.38 170 VAL A C 1
ATOM 1360 O O . VAL A 1 170 ? 1.032 -0.934 6.272 1.00 90.38 170 VAL A O 1
ATOM 1363 N N . GLY A 1 171 ? 0.237 -0.097 4.370 1.00 89.94 171 GLY A N 1
ATOM 1364 C CA . GLY A 1 171 ? 0.725 1.257 4.605 1.00 89.94 171 GLY A CA 1
ATOM 1365 C C . GLY A 1 171 ? -0.295 2.018 5.438 1.00 89.94 171 GLY A C 1
ATOM 1366 O O . GLY A 1 171 ? -0.253 1.976 6.662 1.00 89.94 171 GLY A O 1
ATOM 1367 N N . VAL A 1 172 ? -1.267 2.650 4.783 1.00 92.25 172 VAL A N 1
ATOM 1368 C CA . VAL A 1 172 ? -2.258 3.528 5.432 1.00 92.25 172 VAL A CA 1
ATOM 1369 C C . VAL A 1 172 ? -3.075 2.812 6.515 1.00 92.25 172 VAL A C 1
ATOM 1371 O O . VAL A 1 172 ? -3.256 3.339 7.612 1.00 92.25 172 VAL A O 1
ATOM 1374 N N . GLY A 1 173 ? -3.544 1.596 6.236 1.00 94.88 173 GLY A N 1
ATOM 1375 C CA . GLY A 1 173 ? -4.424 0.847 7.128 1.00 94.88 173 GLY A CA 1
ATOM 1376 C C . GLY A 1 173 ? -3.804 0.532 8.489 1.00 94.88 173 GLY A C 1
ATOM 1377 O O . GLY A 1 173 ? -4.510 0.603 9.490 1.00 94.88 173 GLY A O 1
ATOM 1378 N N . LEU A 1 174 ? -2.502 0.227 8.573 1.00 94.56 174 LEU A N 1
ATOM 1379 C CA . LEU A 1 174 ? -1.885 -0.088 9.869 1.00 94.56 174 LEU A CA 1
ATOM 1380 C C . LEU A 1 174 ? -1.859 1.132 10.793 1.00 94.56 174 LEU A C 1
ATOM 1382 O O . LEU A 1 174 ? -2.182 0.986 11.972 1.00 94.56 174 LEU A O 1
ATOM 1386 N N . PHE A 1 175 ? -1.518 2.310 10.264 1.00 94.50 175 PHE A N 1
ATOM 1387 C CA . PHE A 1 175 ? -1.514 3.562 11.025 1.00 94.50 175 PHE A CA 1
ATOM 1388 C C . PHE A 1 175 ? -2.933 3.985 11.393 1.00 94.50 175 PHE A C 1
ATOM 1390 O O . PHE A 1 175 ? -3.221 4.191 12.566 1.00 94.50 175 PHE A O 1
ATOM 1397 N N . ALA A 1 176 ? -3.858 3.995 10.427 1.00 96.12 176 ALA A N 1
ATOM 1398 C CA . ALA A 1 176 ? -5.254 4.345 10.686 1.00 96.12 176 ALA A CA 1
ATOM 1399 C C . ALA A 1 176 ? -5.878 3.448 11.770 1.00 96.12 176 ALA A C 1
ATOM 1401 O O . ALA A 1 176 ? -6.511 3.941 12.702 1.00 96.12 176 ALA A O 1
ATOM 1402 N N . ASN A 1 177 ? -5.650 2.133 11.691 1.00 97.69 177 ASN A N 1
ATOM 1403 C CA . ASN A 1 177 ? -6.142 1.185 12.687 1.00 97.69 177 ASN A CA 1
ATOM 1404 C C . ASN A 1 177 ? -5.456 1.361 14.049 1.00 97.69 177 ASN A C 1
ATOM 1406 O O . ASN A 1 177 ? -6.117 1.247 15.078 1.00 97.69 177 ASN A O 1
ATOM 1410 N N . GLY A 1 178 ? -4.147 1.627 14.067 1.00 97.06 178 GLY A N 1
ATOM 1411 C CA . GLY A 1 178 ? -3.391 1.866 15.295 1.00 97.06 178 GLY A CA 1
ATOM 1412 C C . GLY A 1 178 ? -3.856 3.118 16.030 1.00 97.06 178 GLY A C 1
ATOM 1413 O O . GLY A 1 178 ? -4.215 3.030 17.202 1.00 97.06 178 GLY A O 1
ATOM 1414 N N . SER A 1 179 ? -3.925 4.252 15.333 1.00 96.50 179 SER A N 1
ATOM 1415 C CA . SER A 1 179 ? -4.442 5.512 15.873 1.00 96.50 179 SER A CA 1
ATOM 1416 C C . SER A 1 179 ? -5.883 5.372 16.363 1.00 96.50 179 SER A C 1
ATOM 1418 O O . SER A 1 179 ? -6.185 5.762 17.486 1.00 96.50 179 SER A O 1
ATOM 1420 N N . ALA A 1 180 ? -6.764 4.740 15.579 1.00 98.00 180 ALA A N 1
ATOM 1421 C CA . ALA A 1 180 ? -8.147 4.488 15.982 1.00 98.00 180 ALA A CA 1
ATOM 1422 C C . ALA A 1 180 ? -8.240 3.624 17.250 1.00 98.00 180 ALA A C 1
ATOM 1424 O O . ALA A 1 180 ? -9.016 3.929 18.154 1.00 98.00 180 ALA A O 1
ATOM 1425 N N . MET A 1 181 ? -7.435 2.560 17.348 1.00 98.00 181 MET A N 1
ATOM 1426 C CA . MET A 1 181 ? -7.357 1.762 18.572 1.00 98.00 181 MET A CA 1
ATOM 1427 C C . MET A 1 181 ? -6.867 2.591 19.756 1.00 98.00 181 MET A C 1
ATOM 1429 O O . MET A 1 181 ? -7.435 2.465 20.834 1.00 98.00 181 MET A O 1
ATOM 1433 N N . GLN A 1 182 ? -5.848 3.431 19.571 1.00 97.06 182 GLN A N 1
ATOM 1434 C CA . GLN A 1 182 ? -5.337 4.273 20.648 1.00 97.06 182 GLN A CA 1
ATOM 1435 C C . GLN A 1 182 ? -6.402 5.255 21.150 1.00 97.06 182 GLN A C 1
ATOM 1437 O O . GLN A 1 182 ? -6.626 5.313 22.352 1.00 97.06 182 GLN A O 1
ATOM 1442 N N . ILE A 1 183 ? -7.129 5.925 20.250 1.00 97.44 183 ILE A N 1
ATOM 1443 C CA . ILE A 1 183 ? -8.242 6.826 20.600 1.00 97.44 183 ILE A CA 1
ATOM 1444 C C . ILE A 1 183 ? -9.268 6.118 21.495 1.00 97.44 183 ILE A C 1
ATOM 1446 O O . ILE A 1 183 ? -9.695 6.667 22.510 1.00 97.44 183 ILE A O 1
ATOM 1450 N N . LEU A 1 184 ? -9.647 4.881 21.148 1.00 98.00 184 LEU A N 1
ATOM 1451 C CA . LEU A 1 184 ? -10.597 4.087 21.935 1.00 98.00 184 LEU A CA 1
ATOM 1452 C C . LEU A 1 184 ? -10.047 3.676 23.308 1.00 98.00 184 LEU A C 1
ATOM 1454 O O . LEU A 1 184 ? -10.825 3.496 24.245 1.00 98.00 184 LEU A O 1
ATOM 1458 N N . LEU A 1 185 ? -8.733 3.476 23.419 1.00 97.00 185 LEU A N 1
ATOM 1459 C CA . LEU A 1 185 ? -8.072 3.122 24.674 1.00 97.00 185 LEU A CA 1
ATOM 1460 C C . LEU A 1 185 ? -7.933 4.339 25.593 1.00 97.00 185 LEU A C 1
ATOM 1462 O O . LEU A 1 185 ? -8.286 4.237 26.763 1.00 97.00 185 LEU A O 1
ATOM 1466 N N . ASP A 1 186 ? -7.484 5.477 25.063 1.00 96.19 186 ASP A N 1
ATOM 1467 C CA . ASP A 1 186 ? -7.241 6.704 25.834 1.00 96.19 186 ASP A CA 1
ATOM 1468 C C . ASP A 1 186 ? -8.530 7.290 26.417 1.00 96.19 186 ASP A C 1
ATOM 1470 O O . ASP A 1 186 ? -8.520 7.883 27.491 1.00 96.19 186 ASP A O 1
ATOM 1474 N N . ARG A 1 187 ? -9.657 7.076 25.732 1.00 96.75 187 ARG A N 1
ATOM 1475 C CA . ARG A 1 187 ? -10.998 7.482 26.181 1.00 96.75 187 ARG A CA 1
ATOM 1476 C C . ARG A 1 187 ? -11.713 6.421 27.017 1.00 96.75 187 ARG A C 1
ATOM 1478 O O . ARG A 1 187 ? -12.901 6.554 27.286 1.00 96.75 187 ARG A O 1
ATOM 1485 N N . GLU A 1 188 ? -11.029 5.327 27.348 1.00 97.12 188 GLU A N 1
ATOM 1486 C CA . GLU A 1 188 ? -11.585 4.187 28.083 1.00 97.12 188 GLU A CA 1
ATOM 1487 C C . GLU A 1 188 ? -12.868 3.581 27.465 1.00 97.12 188 GLU A C 1
ATOM 1489 O O . GLU A 1 188 ? -13.642 2.883 28.125 1.00 97.12 188 GLU A O 1
ATOM 1494 N N . LEU A 1 189 ? -13.075 3.758 26.154 1.00 97.00 189 LEU A N 1
ATOM 1495 C CA . LEU A 1 189 ? -14.256 3.277 25.415 1.00 97.00 189 LEU A CA 1
ATOM 1496 C C . LEU A 1 189 ? -14.267 1.750 25.238 1.00 97.00 189 LEU A C 1
ATOM 1498 O O . LEU A 1 189 ? -15.236 1.158 24.760 1.00 97.00 189 LEU A O 1
ATOM 1502 N N . CYS A 1 190 ? 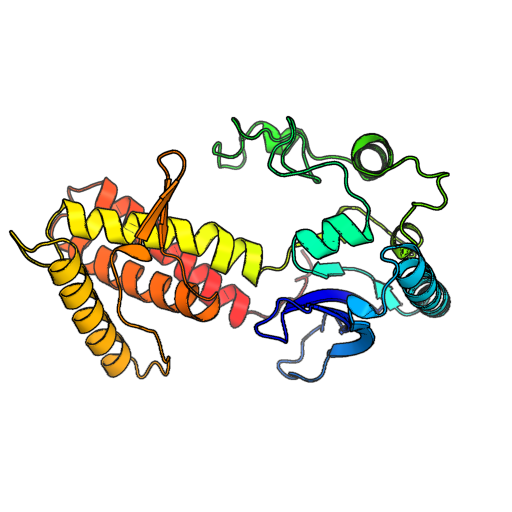-13.178 1.095 25.637 1.00 96.62 190 CYS A N 1
ATOM 1503 C CA . CYS A 1 190 ? -13.063 -0.357 25.728 1.00 96.62 190 CYS A CA 1
ATOM 1504 C C . CYS A 1 190 ? -13.309 -0.893 27.154 1.00 96.62 190 CYS A C 1
ATOM 1506 O O . CYS A 1 190 ? -13.210 -2.104 27.361 1.00 96.62 190 CYS A O 1
ATOM 1508 N N . GLY A 1 191 ? -13.625 -0.015 28.114 1.00 94.88 191 GLY A N 1
ATOM 1509 C CA . GLY A 1 191 ? -13.890 -0.312 29.521 1.00 94.88 191 GLY A CA 1
ATOM 1510 C C . GLY A 1 191 ? -13.042 0.549 30.463 1.00 94.88 191 GLY A C 1
ATOM 1511 O O . GLY A 1 191 ? -11.814 0.522 30.383 1.00 94.88 191 GLY A O 1
ATOM 1512 N N . ALA A 1 192 ? -13.708 1.264 31.373 1.00 95.88 192 ALA A N 1
ATOM 1513 C CA . ALA A 1 192 ? -13.089 2.151 32.361 1.00 95.88 192 ALA A CA 1
ATOM 1514 C C . ALA A 1 192 ? -12.154 1.410 33.327 1.00 95.88 192 ALA A C 1
ATOM 1516 O O . ALA A 1 192 ? -12.498 0.334 33.828 1.00 95.88 192 ALA A O 1
ATOM 1517 N N . GLY A 1 193 ? -10.971 1.979 33.583 1.00 95.56 193 GLY A N 1
ATOM 1518 C CA . GLY A 1 193 ? -9.982 1.437 34.519 1.00 95.56 193 GLY A CA 1
ATOM 1519 C C . GLY A 1 193 ? -9.353 0.097 34.115 1.00 95.56 193 GLY A C 1
ATOM 1520 O O . GLY A 1 193 ? -8.665 -0.531 34.924 1.00 95.56 193 GLY A O 1
ATOM 1521 N N . LEU A 1 194 ? -9.581 -0.383 32.888 1.00 96.25 194 LEU A N 1
ATOM 1522 C CA . LEU A 1 194 ? -8.972 -1.621 32.407 1.00 96.25 194 LEU A CA 1
ATOM 1523 C C . LEU A 1 194 ? -7.505 -1.405 32.028 1.00 96.25 194 LEU A C 1
ATOM 1525 O O . LEU A 1 194 ? -7.131 -0.404 31.422 1.00 96.25 194 LEU A O 1
ATOM 1529 N N . SER A 1 195 ? -6.669 -2.413 32.286 1.00 96.44 195 SER A N 1
ATOM 1530 C CA . SER A 1 195 ? -5.330 -2.440 31.696 1.00 96.44 195 SER A CA 1
ATOM 1531 C C . SER A 1 195 ? -5.416 -2.503 30.167 1.00 96.44 195 SER A C 1
ATOM 1533 O O . SER A 1 195 ? -6.368 -3.056 29.607 1.00 96.44 195 SER A O 1
ATOM 1535 N N . LYS A 1 196 ? -4.385 -2.007 29.473 1.00 95.38 196 LYS A N 1
ATOM 1536 C CA . LYS A 1 196 ? -4.328 -1.982 28.000 1.00 95.38 196 LYS A CA 1
ATOM 1537 C C . LYS A 1 196 ? -4.624 -3.348 27.361 1.00 95.38 196 LYS A C 1
ATOM 1539 O O . LYS A 1 196 ? -5.357 -3.424 26.379 1.00 95.38 196 LYS A O 1
ATOM 1544 N N . ASP A 1 197 ? -4.115 -4.440 27.934 1.00 95.94 197 ASP A N 1
ATOM 1545 C CA . ASP A 1 197 ? -4.384 -5.798 27.441 1.00 95.94 197 ASP A CA 1
ATOM 1546 C C . ASP A 1 197 ? -5.835 -6.249 27.665 1.00 95.94 197 ASP A C 1
ATOM 1548 O O . ASP A 1 197 ? -6.419 -6.911 26.802 1.00 95.94 197 ASP A O 1
ATOM 1552 N N . LEU A 1 198 ? -6.439 -5.892 28.803 1.00 97.56 198 LEU A N 1
ATOM 1553 C CA . LEU A 1 198 ? -7.844 -6.199 29.078 1.00 97.56 198 LEU A CA 1
ATOM 1554 C C . LEU A 1 198 ? -8.777 -5.383 28.180 1.00 97.56 198 LEU A C 1
ATOM 1556 O O . LEU A 1 198 ? -9.719 -5.949 27.625 1.00 97.56 198 LEU A O 1
ATOM 1560 N N . ALA A 1 199 ? -8.470 -4.106 27.960 1.00 98.00 199 ALA A N 1
ATOM 1561 C CA . ALA A 1 199 ? -9.189 -3.238 27.038 1.00 98.00 199 ALA A CA 1
ATOM 1562 C C . ALA A 1 199 ? -9.111 -3.757 25.587 1.00 98.00 199 ALA A C 1
ATOM 1564 O O . ALA A 1 199 ? -10.138 -3.920 24.927 1.00 98.00 199 ALA A O 1
ATOM 1565 N N . LEU A 1 200 ? -7.924 -4.145 25.102 1.00 97.75 200 LEU A N 1
ATOM 1566 C CA . LEU A 1 200 ? -7.769 -4.767 23.778 1.00 97.75 200 LEU A CA 1
ATOM 1567 C C . LEU A 1 200 ? -8.513 -6.107 23.665 1.00 97.75 200 LEU A C 1
ATOM 1569 O O . LEU A 1 200 ? -9.070 -6.427 22.610 1.00 97.75 200 LEU A O 1
ATOM 1573 N N . ARG A 1 201 ? -8.567 -6.895 24.746 1.00 97.94 201 ARG A N 1
ATOM 1574 C CA . ARG A 1 201 ? -9.365 -8.128 24.795 1.00 97.94 201 ARG A CA 1
ATOM 1575 C C . ARG A 1 201 ? -10.862 -7.833 24.715 1.00 97.94 201 ARG A C 1
ATOM 1577 O O . ARG A 1 201 ? -11.560 -8.539 23.986 1.00 97.94 201 ARG A O 1
ATOM 1584 N N . ALA A 1 202 ? -11.348 -6.819 25.426 1.00 98.25 202 ALA A N 1
ATOM 1585 C CA . ALA A 1 202 ? -12.738 -6.377 25.356 1.00 98.25 202 ALA A CA 1
ATOM 1586 C C . ALA A 1 202 ? -13.093 -5.900 23.937 1.00 98.25 202 ALA A C 1
ATOM 1588 O O . ALA A 1 202 ? -14.078 -6.364 23.357 1.00 98.25 202 ALA A O 1
ATOM 1589 N N . LEU A 1 203 ? -12.224 -5.093 23.320 1.00 98.38 203 LEU A N 1
ATOM 1590 C CA . LEU A 1 203 ? -12.375 -4.650 21.933 1.00 98.38 203 LEU A CA 1
ATOM 1591 C C . LEU A 1 203 ? -12.410 -5.831 20.950 1.00 98.38 203 LEU A C 1
ATOM 1593 O O . LEU A 1 203 ? -13.232 -5.856 20.034 1.00 98.38 203 LEU A O 1
ATOM 1597 N N . PHE A 1 204 ? -11.578 -6.856 21.160 1.00 98.44 204 PHE A N 1
ATOM 1598 C CA . PHE A 1 204 ? -11.611 -8.069 20.341 1.00 98.44 204 PHE A CA 1
ATOM 1599 C C . PHE A 1 204 ? -12.920 -8.856 20.501 1.00 98.44 204 PHE A C 1
ATOM 1601 O O . PHE A 1 204 ? -13.433 -9.399 19.524 1.00 98.44 204 PHE A O 1
ATOM 1608 N N . LEU A 1 205 ? -13.500 -8.925 21.703 1.00 98.38 205 LEU A N 1
ATOM 1609 C CA . LEU A 1 205 ? -14.814 -9.550 21.896 1.00 98.38 205 LEU A CA 1
ATOM 1610 C C . LEU A 1 205 ? -15.914 -8.778 21.153 1.00 98.38 205 LEU A C 1
ATOM 1612 O O . LEU A 1 205 ? -16.738 -9.406 20.484 1.00 98.38 205 LEU A O 1
ATOM 1616 N N . ARG A 1 206 ? -15.872 -7.437 21.180 1.00 98.25 206 ARG A N 1
ATOM 1617 C CA . ARG A 1 206 ? -16.763 -6.577 20.379 1.00 98.25 206 ARG A CA 1
ATOM 1618 C C . ARG A 1 206 ? -16.596 -6.848 18.882 1.00 98.25 206 ARG A C 1
ATOM 1620 O O . ARG A 1 206 ? -17.594 -7.042 18.190 1.00 98.25 206 ARG A O 1
ATOM 1627 N N . PHE A 1 207 ? -15.357 -6.981 18.402 1.00 98.31 207 PHE A N 1
ATOM 1628 C CA . PHE A 1 207 ? -15.057 -7.384 17.023 1.00 98.31 207 PHE A CA 1
ATOM 1629 C C . PHE A 1 207 ? -15.683 -8.735 16.659 1.00 98.31 207 PHE A C 1
ATOM 1631 O O . PHE A 1 207 ? -16.308 -8.860 15.610 1.00 98.31 207 PHE A O 1
ATOM 1638 N N . ARG A 1 208 ? -15.576 -9.749 17.526 1.00 98.12 208 ARG A N 1
ATOM 1639 C CA . ARG A 1 208 ? -16.176 -11.071 17.273 1.00 98.12 208 ARG A CA 1
ATOM 1640 C C . ARG A 1 208 ? -17.702 -11.023 17.226 1.00 98.12 208 ARG A C 1
ATOM 1642 O O . ARG A 1 208 ? -18.290 -11.727 16.406 1.00 98.12 208 ARG A O 1
ATOM 1649 N N . GLY A 1 209 ? -18.327 -10.194 18.062 1.00 98.00 209 GLY A N 1
ATOM 1650 C CA . GLY A 1 209 ? -19.765 -9.924 18.002 1.00 98.00 209 GLY A CA 1
ATOM 1651 C C . GLY A 1 209 ? -20.167 -9.275 16.677 1.00 98.00 209 GLY A C 1
ATOM 1652 O O . GLY A 1 209 ? -21.017 -9.806 15.966 1.00 98.00 209 GLY A O 1
ATOM 1653 N N . TRP A 1 210 ? -19.487 -8.190 16.298 1.00 97.88 210 TRP A N 1
ATOM 1654 C CA . TRP A 1 210 ? -19.689 -7.492 15.024 1.00 97.88 210 TRP A CA 1
ATOM 1655 C C . TRP A 1 210 ? -19.517 -8.423 13.815 1.00 97.88 210 TRP A C 1
ATOM 1657 O O . TRP A 1 210 ? -20.385 -8.498 12.946 1.00 97.88 210 TRP A O 1
ATOM 1667 N N . GLN A 1 211 ? -18.445 -9.216 13.811 1.00 96.06 211 GLN A N 1
ATOM 1668 C CA . GLN A 1 211 ? -18.152 -10.201 12.777 1.00 96.06 211 GLN A CA 1
ATOM 1669 C C . GLN A 1 211 ? -19.282 -11.234 12.634 1.00 96.06 211 GLN A C 1
ATOM 1671 O O . GLN A 1 211 ? -19.689 -11.547 11.515 1.00 96.06 211 GLN A O 1
ATOM 1676 N N . LYS A 1 212 ? -19.783 -11.768 13.758 1.00 97.31 212 LYS A N 1
ATOM 1677 C CA . LYS A 1 212 ? -20.888 -12.738 13.775 1.00 97.31 212 LYS A CA 1
ATOM 1678 C C . LYS A 1 212 ? -22.174 -12.117 13.228 1.00 97.31 212 LYS A C 1
ATOM 1680 O O . LYS A 1 212 ? -22.832 -12.748 12.408 1.00 97.31 212 LYS A O 1
ATOM 1685 N N . ASN A 1 213 ? -22.499 -10.896 13.648 1.00 96.62 213 ASN A N 1
ATOM 1686 C CA . ASN A 1 213 ? -23.731 -10.208 13.261 1.00 96.62 213 ASN A CA 1
ATOM 1687 C C . ASN A 1 213 ? -23.787 -9.901 11.758 1.00 96.62 213 ASN A C 1
ATOM 1689 O O . ASN A 1 213 ? -24.850 -10.001 11.159 1.00 96.62 213 ASN A O 1
ATOM 1693 N N . LEU A 1 214 ? -22.647 -9.574 11.142 1.00 95.31 214 LEU A N 1
ATOM 1694 C CA . LEU A 1 214 ? -22.558 -9.285 9.706 1.00 95.31 214 LEU A CA 1
ATOM 1695 C C . LEU A 1 214 ? -22.211 -10.510 8.844 1.00 95.31 214 LEU A C 1
ATOM 1697 O O . LEU A 1 214 ? -22.037 -10.379 7.635 1.00 95.31 214 LEU A O 1
ATOM 1701 N N . GLY A 1 215 ? -22.055 -11.697 9.441 1.00 94.38 215 GLY A N 1
ATOM 1702 C CA . GLY A 1 215 ? -21.688 -12.913 8.70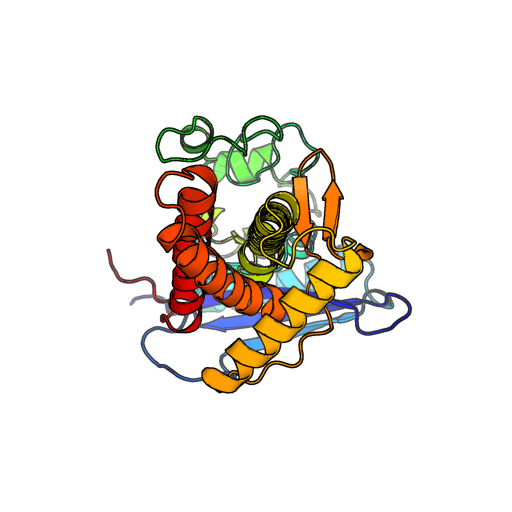8 1.00 94.38 215 GLY A CA 1
ATOM 1703 C C . GLY A 1 215 ? -20.293 -12.869 8.062 1.00 94.38 215 GLY A C 1
ATOM 1704 O O . GLY A 1 215 ? -20.034 -13.592 7.099 1.00 94.38 215 GLY A O 1
ATOM 1705 N N . ILE A 1 216 ? -19.378 -12.041 8.574 1.00 92.38 216 ILE A N 1
ATOM 1706 C CA . ILE A 1 216 ? -18.036 -11.868 8.004 1.00 92.38 216 ILE A CA 1
ATOM 1707 C C . ILE A 1 216 ? -17.164 -13.081 8.359 1.00 92.38 216 ILE A C 1
ATOM 1709 O O . ILE A 1 216 ? -16.934 -13.403 9.527 1.00 92.38 216 ILE A O 1
ATOM 1713 N N . LYS A 1 217 ? -16.615 -13.763 7.352 1.00 92.06 217 LYS A N 1
ATOM 1714 C CA . LYS A 1 217 ? -15.765 -14.950 7.538 1.00 92.06 217 LYS A CA 1
ATOM 1715 C C . LYS A 1 217 ? -14.282 -14.578 7.469 1.00 92.06 217 LYS A C 1
ATOM 1717 O O . LYS A 1 217 ? -13.659 -14.698 6.424 1.00 92.06 217 LYS A O 1
ATOM 1722 N N . VAL A 1 218 ? -13.713 -14.148 8.597 1.00 92.69 218 VAL A N 1
ATOM 1723 C CA . VAL A 1 218 ? -12.268 -13.899 8.740 1.00 92.69 218 VAL A CA 1
ATOM 1724 C C . VAL A 1 218 ? -11.700 -14.559 10.001 1.00 92.69 218 VAL A C 1
ATOM 1726 O O . VAL A 1 218 ? -12.315 -14.533 11.072 1.00 92.69 218 VAL A O 1
ATOM 1729 N N . ALA A 1 219 ? -10.515 -15.158 9.885 1.00 93.19 219 ALA A N 1
ATOM 1730 C CA . ALA A 1 219 ? -9.780 -15.750 11.001 1.00 93.19 219 ALA A CA 1
ATOM 1731 C C . ALA A 1 219 ? -8.715 -14.770 11.522 1.00 93.19 219 ALA A C 1
ATOM 1733 O O . ALA A 1 219 ? -7.520 -14.943 11.291 1.00 93.19 219 ALA A O 1
ATOM 1734 N N . MET A 1 220 ? -9.156 -13.717 12.216 1.00 93.81 220 MET A N 1
ATOM 1735 C CA . MET A 1 220 ? -8.249 -12.720 12.789 1.00 93.81 220 MET A CA 1
ATOM 1736 C C . MET A 1 220 ? -7.749 -13.157 14.181 1.00 93.81 220 MET A C 1
ATOM 1738 O O . MET A 1 220 ? -8.561 -13.590 15.007 1.00 93.81 220 MET A O 1
ATOM 1742 N N . PRO A 1 221 ? -6.438 -13.052 14.477 1.00 94.81 221 PRO A N 1
ATOM 1743 C CA . PRO A 1 221 ? -5.921 -13.301 15.819 1.00 94.81 221 PRO A CA 1
ATOM 1744 C C . PRO A 1 221 ? -6.435 -12.257 16.821 1.00 94.81 221 PRO A C 1
ATOM 1746 O O . PRO A 1 221 ? -6.857 -11.167 16.442 1.00 94.81 221 PRO A O 1
ATOM 1749 N N . ARG A 1 222 ? -6.364 -12.590 18.117 1.00 97.12 222 ARG A N 1
ATOM 1750 C CA . ARG A 1 222 ? -6.701 -11.655 19.204 1.00 97.12 222 ARG A CA 1
ATOM 1751 C C . ARG A 1 222 ? -5.874 -10.376 19.101 1.00 97.12 222 ARG A C 1
ATOM 1753 O O . ARG A 1 222 ? -4.687 -10.445 18.781 1.00 97.12 222 ARG A O 1
ATOM 1760 N N . PHE A 1 223 ? -6.478 -9.248 19.467 1.00 97.38 223 PHE A N 1
ATOM 1761 C CA . PHE A 1 223 ? -5.743 -7.999 19.636 1.00 97.38 223 PHE A CA 1
ATOM 1762 C C . PHE A 1 223 ? -4.806 -8.125 20.839 1.00 97.38 223 PHE A C 1
ATOM 1764 O O . PHE A 1 223 ? -5.190 -8.667 21.876 1.00 97.38 223 PHE A O 1
ATOM 1771 N N . ARG A 1 224 ? -3.549 -7.709 20.670 1.00 94.50 224 ARG A N 1
ATOM 1772 C CA . ARG A 1 224 ? -2.491 -7.841 21.677 1.00 94.50 224 ARG A CA 1
ATOM 1773 C C . ARG A 1 224 ? -1.705 -6.549 21.733 1.00 94.50 224 ARG A C 1
ATOM 1775 O O . ARG A 1 224 ? -1.431 -5.978 20.678 1.00 94.50 224 ARG A O 1
ATOM 1782 N N . HIS A 1 225 ? -1.298 -6.142 22.932 1.00 93.31 225 HIS A N 1
ATOM 1783 C CA . HIS A 1 225 ? -0.546 -4.911 23.127 1.00 93.31 225 HIS A CA 1
ATOM 1784 C C . HIS A 1 225 ? 0.706 -4.825 22.241 1.00 93.31 225 HIS A C 1
ATOM 1786 O O . HIS A 1 225 ? 0.896 -3.811 21.587 1.00 93.31 225 HIS A O 1
ATOM 1792 N N . PHE A 1 226 ? 1.502 -5.893 22.122 1.00 93.69 226 PHE A N 1
ATOM 1793 C CA . PHE A 1 226 ? 2.741 -5.860 21.325 1.00 93.69 226 PHE A CA 1
ATOM 1794 C C . PHE A 1 226 ? 2.531 -5.678 19.809 1.00 93.69 226 PHE A C 1
ATOM 1796 O O . PHE A 1 226 ? 3.495 -5.444 19.080 1.00 93.69 226 PHE A O 1
ATOM 1803 N N . LEU A 1 227 ? 1.297 -5.839 19.316 1.00 94.56 227 LEU A N 1
ATOM 1804 C CA . LEU A 1 227 ? 0.950 -5.548 17.923 1.00 94.56 227 LEU A CA 1
ATOM 1805 C C . LEU A 1 227 ? 0.613 -4.068 17.718 1.00 94.56 227 LEU A C 1
ATOM 1807 O O . LEU A 1 227 ? 0.687 -3.601 16.587 1.00 94.56 227 LEU A O 1
ATOM 1811 N N . LEU A 1 228 ? 0.257 -3.346 18.783 1.00 95.31 228 LEU A N 1
ATOM 1812 C CA . LEU A 1 228 ? 0.039 -1.906 18.773 1.00 95.31 228 LEU A CA 1
ATOM 1813 C C . LEU A 1 228 ? 1.365 -1.214 19.107 1.00 95.31 228 LEU A C 1
ATOM 1815 O O . LEU A 1 228 ? 1.745 -1.095 20.273 1.00 95.31 228 LEU A O 1
ATOM 1819 N N . LYS A 1 229 ? 2.091 -0.825 18.066 1.00 92.81 229 LYS A N 1
ATOM 1820 C CA . LYS A 1 229 ? 3.440 -0.269 18.153 1.00 92.81 229 LYS A CA 1
ATOM 1821 C C . LYS A 1 229 ? 3.401 1.250 18.081 1.00 92.81 229 LYS A C 1
ATOM 1823 O O . LYS A 1 229 ? 2.494 1.821 17.480 1.00 92.81 229 LYS A O 1
ATOM 1828 N N . ASN A 1 230 ? 4.403 1.868 18.690 1.00 90.25 230 ASN A N 1
ATOM 1829 C CA . ASN A 1 230 ? 4.687 3.289 18.570 1.00 90.25 230 ASN A CA 1
ATOM 1830 C C . ASN A 1 230 ? 6.063 3.419 17.911 1.00 90.25 230 ASN A C 1
ATOM 1832 O O . ASN A 1 230 ? 7.030 2.843 18.413 1.00 90.25 230 ASN A O 1
ATOM 1836 N N . ASP A 1 231 ? 6.120 4.099 16.773 1.00 80.69 231 ASP A N 1
ATOM 1837 C CA . ASP A 1 231 ? 7.350 4.391 16.042 1.00 80.69 231 ASP A CA 1
ATOM 1838 C C . ASP A 1 231 ? 7.322 5.846 15.589 1.00 80.69 231 ASP A C 1
ATOM 1840 O O . ASP A 1 231 ? 6.365 6.267 14.944 1.00 80.69 231 ASP A O 1
ATOM 1844 N N . LEU A 1 232 ? 8.350 6.616 15.955 1.00 73.12 232 LEU A N 1
ATOM 1845 C CA . LEU A 1 232 ? 8.472 8.041 15.620 1.00 73.12 232 LEU A CA 1
ATOM 1846 C C . LEU A 1 232 ? 7.184 8.847 15.896 1.00 73.12 232 LEU A C 1
ATOM 1848 O O . LEU A 1 232 ? 6.732 9.607 15.044 1.00 73.12 232 LEU A O 1
ATOM 1852 N N . GLU A 1 233 ? 6.581 8.649 17.076 1.00 78.56 233 GLU A N 1
ATOM 1853 C CA . GLU A 1 233 ? 5.317 9.281 17.512 1.00 78.56 233 GLU A CA 1
ATOM 1854 C C . GLU A 1 233 ? 4.063 8.830 16.742 1.00 78.56 233 GLU A C 1
ATOM 1856 O O . GLU A 1 233 ? 2.958 9.305 17.003 1.00 78.56 233 GLU A O 1
ATOM 1861 N N . GLN A 1 234 ? 4.194 7.869 15.828 1.00 84.88 234 GLN A N 1
ATOM 1862 C CA . GLN A 1 234 ? 3.085 7.296 15.080 1.00 84.88 234 GLN A CA 1
ATOM 1863 C C . GLN A 1 234 ? 2.679 5.950 15.667 1.00 84.88 234 GLN A C 1
ATOM 1865 O O . GLN A 1 234 ? 3.501 5.069 15.931 1.00 84.88 234 GLN A O 1
ATOM 1870 N N . ILE A 1 235 ? 1.373 5.766 15.838 1.00 93.12 235 ILE A N 1
ATOM 1871 C CA . ILE A 1 235 ? 0.812 4.530 16.372 1.00 93.12 235 ILE A CA 1
ATOM 1872 C C . ILE A 1 235 ? 0.29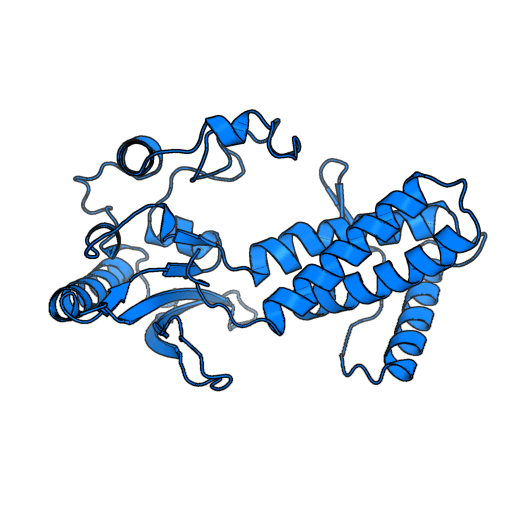1 3.689 15.220 1.00 93.12 235 ILE A C 1
ATOM 1874 O O . ILE A 1 235 ? -0.534 4.140 14.430 1.00 93.12 235 ILE A O 1
ATOM 1878 N N . PHE A 1 236 ? 0.737 2.440 15.146 1.00 95.12 236 PHE A N 1
ATOM 1879 C CA . PHE A 1 236 ? 0.268 1.504 14.134 1.00 95.12 236 PHE A CA 1
ATOM 1880 C C . PHE A 1 236 ? -0.036 0.137 14.730 1.00 95.12 236 PHE A C 1
ATOM 1882 O O . PHE A 1 236 ? 0.580 -0.312 15.697 1.00 95.12 236 PHE A O 1
ATOM 1889 N N . TYR A 1 237 ? -1.002 -0.551 14.129 1.00 96.50 237 TYR A N 1
ATOM 1890 C CA . TYR A 1 237 ? -1.394 -1.893 14.531 1.00 96.50 237 TYR A CA 1
ATOM 1891 C C . TYR A 1 237 ? -0.929 -2.925 13.504 1.00 96.50 237 TYR A C 1
ATOM 1893 O O . TYR A 1 237 ? -1.518 -3.049 12.432 1.00 96.50 237 TYR A O 1
ATOM 1901 N N . GLN A 1 238 ? 0.114 -3.693 13.829 1.00 95.25 238 GLN A N 1
ATOM 1902 C CA . GLN A 1 238 ? 0.706 -4.679 12.927 1.00 95.25 238 GLN A CA 1
ATOM 1903 C C . GLN A 1 238 ? -0.270 -5.829 12.631 1.00 95.25 238 GLN A C 1
ATOM 1905 O O . GLN A 1 238 ? -0.646 -6.610 13.507 1.00 95.25 238 GLN A O 1
ATOM 1910 N N . SER A 1 239 ? -0.648 -5.975 11.362 1.00 94.00 239 SER A N 1
ATOM 1911 C CA . SER A 1 239 ? -1.574 -7.008 10.902 1.00 94.00 239 SER A CA 1
ATOM 1912 C C . SER A 1 239 ? -1.325 -7.376 9.435 1.00 94.00 239 SER A C 1
ATOM 1914 O O . SER A 1 239 ? -0.625 -6.675 8.708 1.00 94.00 239 SER A O 1
ATOM 1916 N N . LYS A 1 240 ? -1.882 -8.509 8.987 1.00 92.81 240 LYS A N 1
ATOM 1917 C CA . LYS A 1 240 ? -1.869 -8.882 7.563 1.00 92.81 240 LYS A CA 1
ATOM 1918 C C . LYS A 1 240 ? -2.794 -7.953 6.780 1.00 92.81 240 LYS A C 1
ATOM 1920 O O . LYS A 1 240 ? -3.828 -7.562 7.311 1.00 92.81 240 LYS A O 1
ATOM 1925 N N . ALA A 1 241 ? -2.508 -7.714 5.502 1.00 91.00 241 ALA A N 1
ATOM 1926 C CA . ALA A 1 241 ? -3.299 -6.823 4.648 1.00 91.00 241 ALA A CA 1
ATOM 1927 C C . ALA A 1 241 ? -4.817 -7.076 4.713 1.00 91.00 241 ALA A C 1
ATOM 1929 O O . ALA A 1 241 ? -5.597 -6.166 4.980 1.00 91.00 241 ALA A O 1
ATOM 1930 N N . HIS A 1 242 ? -5.238 -8.335 4.545 1.00 90.75 242 HIS A N 1
ATOM 1931 C CA . HIS A 1 242 ? -6.651 -8.705 4.634 1.00 90.75 242 HIS A CA 1
ATOM 1932 C C . HIS A 1 242 ? -7.258 -8.396 6.015 1.00 90.75 242 HIS A C 1
ATOM 1934 O O . HIS A 1 242 ? -8.393 -7.938 6.093 1.00 90.75 242 HIS A O 1
ATOM 1940 N N . HIS A 1 243 ? -6.506 -8.610 7.102 1.00 95.06 243 HIS A N 1
ATOM 1941 C CA . HIS A 1 243 ? -6.961 -8.287 8.457 1.00 95.06 243 HIS A CA 1
ATOM 1942 C C . HIS A 1 243 ? -7.046 -6.780 8.681 1.00 95.06 243 HIS A C 1
ATOM 1944 O O . HIS A 1 243 ? -8.032 -6.325 9.245 1.00 95.06 243 HIS A O 1
ATOM 1950 N N . SER A 1 244 ? -6.048 -6.025 8.214 1.00 95.44 244 SER A N 1
ATOM 1951 C CA . SER A 1 244 ? -6.008 -4.564 8.314 1.00 95.44 244 SER A CA 1
ATOM 1952 C C . SER A 1 244 ? -7.267 -3.948 7.710 1.00 95.44 244 SER A C 1
ATOM 1954 O O . SER A 1 244 ? -7.946 -3.163 8.362 1.00 95.44 244 SER A O 1
ATOM 1956 N N . ARG A 1 245 ? -7.662 -4.405 6.518 1.00 93.19 245 ARG A N 1
ATOM 1957 C CA . ARG A 1 245 ? -8.893 -3.963 5.858 1.00 93.19 245 ARG A CA 1
ATOM 1958 C C . ARG A 1 245 ? -10.151 -4.231 6.686 1.00 93.19 245 ARG A C 1
ATOM 1960 O O . ARG A 1 245 ? -10.942 -3.321 6.904 1.00 93.19 245 ARG A O 1
ATOM 1967 N N . VAL A 1 246 ? -10.351 -5.471 7.142 1.00 95.00 246 VAL A N 1
ATOM 1968 C CA . VAL A 1 246 ? -11.549 -5.814 7.934 1.00 95.00 246 VAL A CA 1
ATOM 1969 C C . VAL A 1 246 ? -11.563 -5.042 9.254 1.00 95.00 246 VAL A C 1
ATOM 1971 O O . VAL A 1 246 ? -12.621 -4.615 9.715 1.00 95.00 246 VAL A O 1
ATOM 1974 N N . LEU A 1 247 ? -10.387 -4.836 9.847 1.00 97.06 247 LEU A N 1
ATOM 1975 C CA . LEU A 1 247 ? -10.233 -4.066 11.068 1.00 97.06 247 LEU A CA 1
ATOM 1976 C C . LEU A 1 247 ? -10.599 -2.593 10.862 1.00 97.06 247 LEU A C 1
ATOM 1978 O O . LEU A 1 247 ? -11.293 -2.043 11.708 1.00 97.06 247 LEU A O 1
ATOM 1982 N N . THR A 1 248 ? -10.225 -1.989 9.732 1.00 97.62 248 THR A N 1
ATOM 1983 C CA . THR A 1 248 ? -10.634 -0.624 9.364 1.00 97.62 248 THR A CA 1
ATOM 1984 C C . THR A 1 248 ? -12.153 -0.486 9.352 1.00 97.62 248 THR A C 1
ATOM 1986 O O . THR A 1 248 ? -12.680 0.418 9.992 1.00 97.62 248 THR A O 1
ATOM 1989 N N . SER A 1 249 ? -12.874 -1.414 8.715 1.00 97.00 249 SER A N 1
ATOM 1990 C CA . SER A 1 249 ? -14.344 -1.393 8.696 1.00 97.00 249 SER A CA 1
ATOM 1991 C C . SER A 1 249 ? -14.963 -1.573 10.086 1.00 97.00 249 SER A C 1
ATOM 1993 O O . SER A 1 249 ? -15.944 -0.910 10.421 1.00 97.00 249 SER A O 1
ATOM 1995 N N . PHE A 1 250 ? -14.390 -2.449 10.916 1.00 98.31 250 PHE A N 1
ATOM 1996 C CA . PHE A 1 250 ? -14.841 -2.625 12.296 1.00 98.31 250 PHE A CA 1
ATOM 1997 C C . PHE A 1 250 ? -14.627 -1.359 13.133 1.00 98.31 250 PHE A C 1
ATOM 1999 O O . PHE A 1 250 ? -15.550 -0.906 13.807 1.00 98.31 250 PHE A O 1
ATOM 2006 N N . LEU A 1 251 ? -13.423 -0.783 13.088 1.00 98.50 251 LEU A N 1
ATOM 2007 C CA . LEU A 1 251 ? -13.080 0.413 13.855 1.00 98.50 251 LEU A CA 1
ATOM 2008 C C . LEU A 1 251 ? -13.892 1.621 13.387 1.00 98.50 251 LEU A C 1
ATOM 2010 O O . LEU A 1 251 ? -14.355 2.377 14.233 1.00 98.50 251 LEU A O 1
ATOM 2014 N N . ALA A 1 252 ? -14.158 1.753 12.083 1.00 98.31 252 ALA A N 1
ATOM 2015 C CA . ALA A 1 252 ? -15.085 2.752 11.555 1.00 98.31 252 ALA A CA 1
ATOM 2016 C C . ALA A 1 252 ? -16.475 2.630 12.198 1.00 98.31 252 ALA A C 1
ATOM 2018 O O . ALA A 1 252 ? -17.026 3.622 12.671 1.00 98.31 252 ALA A O 1
ATOM 2019 N N . ALA A 1 253 ? -17.027 1.412 12.269 1.00 98.06 253 ALA A N 1
ATOM 2020 C CA . ALA A 1 253 ? -18.337 1.169 12.872 1.00 98.06 253 ALA A CA 1
ATOM 2021 C C . ALA A 1 253 ? -18.360 1.504 14.372 1.00 98.06 253 ALA A C 1
ATOM 2023 O O . ALA A 1 253 ? -19.302 2.141 14.840 1.00 98.06 253 ALA A O 1
ATOM 2024 N N . VAL A 1 254 ? -17.317 1.113 15.112 1.00 98.31 254 VAL A N 1
ATOM 2025 C CA . VAL A 1 254 ? -17.180 1.432 16.541 1.00 98.31 254 VAL A CA 1
ATOM 2026 C C . VAL A 1 254 ? -17.079 2.938 16.755 1.00 98.31 254 VAL A C 1
ATOM 2028 O O . VAL A 1 254 ? -17.877 3.493 17.501 1.00 98.31 254 VAL A O 1
ATOM 2031 N N . LEU A 1 255 ? -16.154 3.613 16.071 1.00 98.31 255 LEU A N 1
ATOM 2032 C CA . LEU A 1 255 ? -15.965 5.059 16.199 1.00 98.31 255 LEU A CA 1
ATOM 2033 C C . LEU A 1 255 ? -17.221 5.835 15.795 1.00 98.31 255 LEU A C 1
ATOM 2035 O O . LEU A 1 255 ? -17.553 6.808 16.454 1.00 98.31 255 LEU A O 1
ATOM 2039 N N . THR A 1 256 ? -17.960 5.379 14.779 1.00 98.06 256 THR A N 1
ATOM 2040 C CA . THR A 1 256 ? -19.251 5.975 14.389 1.00 98.06 256 THR A CA 1
ATOM 2041 C C . THR A 1 256 ? -20.303 5.842 15.487 1.00 98.06 256 THR A C 1
ATOM 2043 O O . THR A 1 256 ? -21.131 6.734 15.667 1.00 98.06 256 THR A O 1
ATOM 2046 N N . GLU A 1 257 ? -20.324 4.720 16.205 1.00 97.62 257 GLU A N 1
ATOM 2047 C CA . GLU A 1 257 ? -21.235 4.527 17.331 1.00 97.62 257 GLU A CA 1
ATOM 2048 C C . GLU A 1 257 ? -20.860 5.437 18.504 1.00 97.62 257 GLU A C 1
ATOM 2050 O O . GLU A 1 257 ? -21.735 6.094 19.064 1.00 97.62 257 GLU A O 1
ATOM 2055 N N . GLU A 1 258 ? -19.574 5.510 18.852 1.00 97.88 258 GLU A N 1
ATOM 2056 C CA . GLU A 1 258 ? -19.109 6.339 19.967 1.00 97.88 258 GLU A CA 1
ATOM 2057 C C . GLU A 1 258 ? -19.207 7.840 19.647 1.00 97.88 258 GLU A C 1
ATOM 2059 O O . GLU A 1 258 ? -19.652 8.614 20.490 1.00 97.88 258 GLU A O 1
ATOM 2064 N N . SER A 1 259 ? -18.917 8.265 18.411 1.00 97.50 259 SER A N 1
ATOM 2065 C CA . SER A 1 259 ? -19.032 9.673 17.998 1.00 97.50 259 SER A CA 1
ATOM 2066 C C . SER A 1 259 ? -20.471 10.184 18.042 1.00 97.50 259 SER A C 1
ATOM 2068 O O . SER A 1 259 ? -20.702 11.373 18.221 1.00 97.50 259 SER A O 1
ATOM 2070 N N . LYS A 1 260 ? -21.467 9.301 17.889 1.00 97.69 260 LYS A N 1
ATOM 2071 C CA . LYS A 1 260 ? -22.883 9.663 18.068 1.00 97.69 260 LYS A CA 1
ATOM 2072 C C . LYS A 1 260 ? -23.248 9.907 19.532 1.00 97.69 260 LYS A C 1
ATOM 2074 O O . LYS A 1 260 ? -24.213 10.620 19.786 1.00 97.69 260 LYS A O 1
ATOM 2079 N N . LYS A 1 261 ? -22.520 9.297 20.473 1.00 97.75 261 LYS A N 1
ATOM 2080 C CA . LYS A 1 261 ? -22.734 9.467 21.919 1.00 97.75 261 LYS A CA 1
ATOM 2081 C C . LYS A 1 261 ? -22.054 10.731 22.453 1.00 97.75 261 LYS A C 1
ATOM 2083 O O . LYS A 1 261 ? -22.550 11.285 23.424 1.00 97.75 261 LYS A O 1
ATOM 2088 N N . ALA A 1 262 ? -20.971 11.171 21.809 1.00 96.31 262 ALA A N 1
ATOM 2089 C CA . ALA A 1 262 ? -20.208 12.373 22.149 1.00 96.31 262 ALA A CA 1
ATOM 2090 C C . ALA A 1 262 ? -19.974 13.248 20.895 1.00 96.31 262 ALA A C 1
ATOM 2092 O O . ALA A 1 262 ? -18.857 13.295 20.373 1.00 96.31 262 ALA A O 1
ATOM 2093 N N . PRO A 1 263 ? -21.021 13.895 20.346 1.00 95.12 263 PRO A N 1
ATOM 2094 C CA . PRO A 1 263 ? -20.922 14.680 19.110 1.00 95.12 263 PRO A CA 1
ATOM 2095 C C . PRO A 1 263 ? -19.999 15.906 19.212 1.00 95.12 263 PRO A C 1
ATOM 2097 O O . PRO A 1 263 ? -19.558 16.429 18.190 1.00 95.12 263 PRO A O 1
ATOM 2100 N N . GLU A 1 264 ? -19.709 16.371 20.424 1.00 97.06 264 GLU A N 1
ATOM 2101 C CA . GLU A 1 264 ? -18.762 17.446 20.720 1.00 97.06 264 GLU A CA 1
ATOM 2102 C C . GLU A 1 264 ? -17.288 17.015 20.637 1.00 97.06 264 GLU A C 1
ATOM 2104 O O . GLU A 1 264 ? -16.407 17.869 20.524 1.00 97.06 264 GLU A O 1
ATOM 2109 N N . ASP A 1 265 ? -17.003 15.708 20.656 1.00 96.81 265 ASP A N 1
ATOM 2110 C CA . ASP A 1 265 ? -15.646 15.176 20.530 1.00 96.81 265 ASP A CA 1
ATOM 2111 C C . ASP A 1 265 ? -15.203 15.181 19.058 1.00 96.81 265 ASP A C 1
ATOM 2113 O O . ASP A 1 265 ? -15.391 14.227 18.295 1.00 96.81 265 ASP A O 1
ATOM 2117 N N . LEU A 1 266 ? -14.612 16.307 18.650 1.00 96.50 266 LEU A N 1
ATOM 2118 C CA . LEU A 1 266 ? -14.170 16.540 17.275 1.00 96.50 266 LEU A CA 1
ATOM 2119 C C . LEU A 1 266 ? -13.134 15.519 16.794 1.00 96.50 266 LEU A C 1
ATOM 2121 O O . LEU A 1 266 ? -13.163 15.144 15.623 1.00 96.50 266 LEU A O 1
ATOM 2125 N N . GLU A 1 267 ? -12.237 15.056 17.665 1.00 95.75 267 GLU A N 1
ATOM 2126 C CA . GLU A 1 267 ? -11.223 14.064 17.293 1.00 95.75 267 GLU A CA 1
ATOM 2127 C C . GLU A 1 267 ? -11.881 12.707 17.019 1.00 95.75 267 GLU A C 1
ATOM 2129 O O . GLU A 1 267 ? -11.585 12.065 16.008 1.00 95.75 267 GLU A O 1
ATOM 2134 N N . LEU A 1 268 ? -12.834 12.295 17.862 1.00 96.25 268 LEU A N 1
ATOM 2135 C CA . LEU A 1 268 ? -13.598 11.065 17.662 1.00 96.25 268 LEU A CA 1
ATOM 2136 C C . LEU A 1 268 ? -14.422 11.114 16.366 1.00 96.25 268 LEU A C 1
ATOM 2138 O O . LEU A 1 268 ? -14.456 10.137 15.611 1.00 96.25 268 LEU A O 1
ATOM 2142 N N . LEU A 1 269 ? -15.035 12.264 16.069 1.00 96.62 269 LEU A N 1
ATOM 2143 C CA . LEU A 1 269 ? -15.772 12.498 14.826 1.00 96.62 269 LEU A CA 1
ATOM 2144 C C . LEU A 1 269 ? -14.858 12.444 13.591 1.00 96.62 269 LEU A C 1
ATOM 2146 O O . LEU A 1 269 ? -15.200 11.800 12.596 1.00 96.62 269 LEU A O 1
ATOM 2150 N N . GLN A 1 270 ? -13.687 13.081 13.650 1.00 96.25 270 GLN A N 1
ATOM 2151 C CA . GLN A 1 270 ? -12.697 13.055 12.571 1.00 96.25 270 GLN A CA 1
ATOM 2152 C C . GLN A 1 270 ? -12.171 11.640 12.326 1.00 96.25 270 GLN A C 1
ATOM 2154 O O . GLN A 1 270 ? -12.150 11.184 11.182 1.00 96.25 270 GLN A O 1
ATOM 2159 N N . ALA A 1 271 ? -11.795 10.918 13.384 1.00 96.50 271 ALA A N 1
ATOM 2160 C CA . ALA A 1 271 ? -11.333 9.539 13.281 1.00 96.50 271 ALA A CA 1
ATOM 2161 C C . ALA A 1 271 ? -12.416 8.634 12.676 1.00 96.50 271 ALA A C 1
ATOM 2163 O O . ALA A 1 271 ? -12.133 7.854 11.766 1.00 96.50 271 ALA A O 1
ATOM 2164 N N . SER A 1 272 ? -13.662 8.783 13.130 1.00 97.69 272 SER A N 1
ATOM 2165 C CA . SER A 1 272 ? -14.825 8.080 12.587 1.00 97.69 272 SER A CA 1
ATOM 2166 C C . SER A 1 272 ? -14.984 8.312 11.079 1.00 97.69 272 SER A C 1
ATOM 2168 O O . SER A 1 272 ? -15.017 7.350 10.307 1.00 97.69 272 SER A O 1
ATOM 2170 N N . LEU A 1 273 ? -14.988 9.576 10.639 1.00 97.06 273 LEU A N 1
ATOM 2171 C CA . LEU A 1 273 ? -15.124 9.938 9.227 1.00 97.06 273 LEU A CA 1
ATOM 2172 C C . LEU A 1 273 ? -13.967 9.397 8.376 1.00 97.06 273 LEU A C 1
ATOM 2174 O O . LEU A 1 273 ? -14.201 8.803 7.323 1.00 97.06 273 LEU A O 1
ATOM 2178 N N . CYS A 1 274 ? -12.724 9.560 8.833 1.00 95.75 274 CYS A N 1
ATOM 2179 C CA . CYS A 1 274 ? -11.540 9.080 8.122 1.00 95.75 274 CYS A CA 1
ATOM 2180 C C . CYS A 1 274 ? -11.560 7.557 7.934 1.00 95.75 274 CYS A C 1
ATOM 2182 O O . CYS A 1 274 ? -11.339 7.066 6.825 1.00 95.75 274 CYS A O 1
ATOM 2184 N N . LEU A 1 275 ? -11.858 6.798 8.994 1.00 97.44 275 LEU A N 1
ATOM 2185 C CA . LEU A 1 275 ? -11.918 5.335 8.938 1.00 97.44 275 LEU A CA 1
ATOM 2186 C C . LEU A 1 275 ? -13.109 4.852 8.099 1.00 97.44 275 LEU A C 1
ATOM 2188 O O . LEU A 1 275 ? -12.978 3.860 7.380 1.00 97.44 275 LEU A O 1
ATOM 2192 N N . TYR A 1 276 ? -14.242 5.559 8.139 1.00 97.19 276 TYR A N 1
ATOM 2193 C CA . TYR A 1 276 ? -15.391 5.275 7.281 1.00 97.19 276 TYR A CA 1
ATOM 2194 C C . TYR A 1 276 ? -15.037 5.440 5.799 1.00 97.19 276 TYR A C 1
ATOM 2196 O O . TYR A 1 276 ? -15.212 4.503 5.022 1.00 97.19 276 TYR A O 1
ATOM 2204 N N . LEU A 1 277 ? -14.463 6.584 5.410 1.00 95.62 277 LEU A N 1
ATOM 2205 C CA . LEU A 1 277 ? -14.053 6.843 4.026 1.00 95.62 277 LEU A CA 1
ATOM 2206 C C . LEU A 1 277 ? -12.986 5.851 3.548 1.00 95.62 277 LEU A C 1
ATOM 2208 O O . LEU A 1 277 ? -13.049 5.381 2.414 1.00 95.62 277 LEU A O 1
ATOM 2212 N N . LEU A 1 278 ? -12.036 5.485 4.411 1.00 95.00 278 LEU A N 1
ATOM 2213 C CA . LEU A 1 278 ? -11.025 4.477 4.092 1.00 95.00 278 LEU A CA 1
ATOM 2214 C C . LEU A 1 278 ? -11.639 3.079 3.918 1.00 95.00 278 LEU A C 1
ATOM 2216 O O . LEU A 1 278 ? -11.271 2.353 2.996 1.00 95.00 278 LEU A O 1
ATOM 2220 N N . SER A 1 279 ? -12.595 2.707 4.772 1.00 95.31 279 SER A N 1
ATOM 2221 C CA . SER A 1 279 ? -13.353 1.458 4.638 1.00 95.31 279 SER A CA 1
ATOM 2222 C C . SER A 1 279 ? -14.140 1.421 3.326 1.00 95.31 279 SER A C 1
ATOM 2224 O O . SER A 1 279 ? -14.110 0.411 2.621 1.00 95.31 279 SER A O 1
ATOM 2226 N N . GLU A 1 280 ? -14.810 2.518 2.971 1.00 92.94 280 GLU A N 1
ATOM 2227 C CA . GLU A 1 280 ? -15.531 2.635 1.703 1.00 92.94 280 GLU A CA 1
ATOM 2228 C C . GLU A 1 280 ? -14.587 2.550 0.508 1.00 92.94 280 GLU A C 1
ATOM 2230 O O . GLU A 1 280 ? -14.856 1.792 -0.422 1.00 92.94 280 GLU A O 1
ATOM 2235 N N . LEU A 1 281 ? -13.434 3.216 0.565 1.00 90.88 281 LEU A N 1
ATOM 2236 C CA . LEU A 1 281 ? -12.399 3.100 -0.456 1.00 90.88 281 LEU A CA 1
ATOM 2237 C C . LEU A 1 281 ? -11.941 1.645 -0.630 1.00 90.88 281 LEU A C 1
ATOM 2239 O O . LEU A 1 281 ? -11.838 1.168 -1.756 1.00 90.88 281 LEU A O 1
ATOM 2243 N N . TYR A 1 282 ? -11.706 0.904 0.456 1.00 89.69 282 TYR A N 1
ATOM 2244 C CA . TYR A 1 282 ? -11.353 -0.515 0.365 1.00 89.69 282 TYR A CA 1
ATOM 2245 C C . TYR A 1 282 ? -12.466 -1.360 -0.257 1.00 89.69 282 TYR A C 1
ATOM 2247 O O . TYR A 1 282 ? -12.188 -2.222 -1.091 1.00 89.69 282 TYR A O 1
ATOM 2255 N N . ASN A 1 283 ? -13.723 -1.111 0.113 1.00 83.69 283 ASN A N 1
ATOM 2256 C CA . ASN A 1 283 ? -14.868 -1.805 -0.468 1.00 83.69 283 ASN A CA 1
ATOM 2257 C C . ASN A 1 283 ? -15.014 -1.494 -1.962 1.00 83.69 283 ASN A C 1
ATOM 2259 O O . ASN A 1 283 ? -15.261 -2.406 -2.750 1.00 83.69 283 ASN A O 1
ATOM 2263 N N . GLN A 1 284 ? -14.825 -0.236 -2.357 1.00 81.56 284 GLN A N 1
ATOM 2264 C CA . GLN A 1 284 ? -14.918 0.213 -3.742 1.00 81.56 284 GLN A CA 1
ATOM 2265 C C . GLN A 1 284 ? -13.751 -0.276 -4.591 1.00 81.56 284 GLN A C 1
ATOM 2267 O O . GLN A 1 284 ? -13.984 -0.721 -5.699 1.00 81.56 284 GLN A O 1
ATOM 2272 N N . VAL A 1 285 ? -12.510 -0.261 -4.109 1.00 74.38 285 VAL A N 1
ATOM 2273 C CA . VAL A 1 285 ? -11.357 -0.721 -4.909 1.00 74.38 285 VAL A CA 1
ATOM 2274 C C . VAL A 1 285 ? -11.350 -2.242 -5.086 1.00 74.38 285 VAL A C 1
ATOM 2276 O O . VAL A 1 285 ? -10.818 -2.756 -6.071 1.00 74.38 285 VAL A O 1
ATOM 2279 N N . GLU A 1 286 ? -11.925 -2.990 -4.144 1.00 66.31 286 GLU A N 1
ATOM 2280 C CA . GLU A 1 286 ? -12.011 -4.448 -4.263 1.00 66.31 286 GLU A CA 1
ATOM 2281 C C . GLU A 1 286 ? -13.233 -4.942 -5.035 1.00 66.31 286 GLU A C 1
ATOM 2283 O O . GLU A 1 286 ? -13.149 -5.979 -5.691 1.00 66.31 286 GLU A O 1
ATOM 2288 N N . ARG A 1 287 ? -14.365 -4.237 -4.940 1.00 62.19 287 ARG A N 1
ATOM 2289 C CA . ARG A 1 287 ? -15.589 -4.582 -5.685 1.00 62.19 287 ARG A CA 1
ATOM 2290 C C . ARG A 1 287 ? -15.673 -3.874 -7.027 1.00 62.19 287 ARG A C 1
ATOM 2292 O O . ARG A 1 287 ? -16.346 -4.353 -7.932 1.00 62.19 287 ARG A O 1
ATOM 2299 N N . GLY A 1 288 ? -15.041 -2.715 -7.119 1.00 52.72 288 GLY A N 1
ATOM 2300 C CA . GLY A 1 288 ? -14.993 -1.884 -8.297 1.00 52.72 288 GLY A CA 1
ATOM 2301 C C . GLY A 1 288 ? -14.075 -2.506 -9.320 1.00 52.72 288 GLY A C 1
ATOM 2302 O O . GLY A 1 288 ? -12.974 -2.986 -9.032 1.00 52.72 288 GLY A O 1
ATOM 2303 N N . SER A 1 289 ? -14.557 -2.493 -10.545 1.00 45.31 289 SER A N 1
ATOM 2304 C CA . SER A 1 289 ? -13.738 -2.847 -11.671 1.00 45.31 289 SER A CA 1
ATOM 2305 C C . SER A 1 289 ? -12.563 -1.880 -11.792 1.00 45.31 289 SER A C 1
ATOM 2307 O O . SER A 1 289 ? -12.736 -0.667 -11.707 1.00 45.3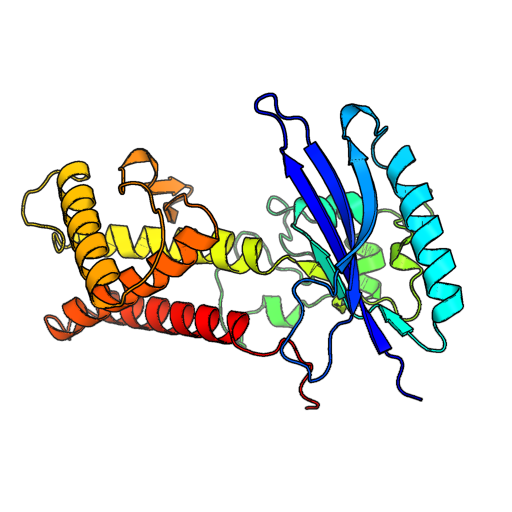1 289 SER A O 1
ATOM 2309 N N . ARG A 1 290 ? -11.353 -2.404 -12.007 1.00 50.84 290 ARG A N 1
ATOM 2310 C CA . ARG A 1 290 ? -10.123 -1.603 -12.154 1.00 50.84 290 ARG A CA 1
ATOM 2311 C C . ARG A 1 290 ? -9.987 -1.019 -13.562 1.00 50.84 290 ARG A C 1
ATOM 2313 O O . ARG A 1 290 ? -8.908 -1.065 -14.145 1.00 50.84 290 ARG A O 1
ATOM 2320 N N . PHE A 1 291 ? -11.098 -0.562 -14.121 1.00 51.69 291 PHE A N 1
ATOM 2321 C CA . PHE A 1 291 ? -11.153 -0.032 -15.471 1.00 51.69 291 PHE A CA 1
ATOM 2322 C C . PHE A 1 291 ? -10.626 1.399 -15.465 1.00 51.69 291 PHE A C 1
ATOM 2324 O O . PHE A 1 291 ? -10.927 2.178 -14.559 1.00 51.69 291 PHE A O 1
ATOM 2331 N N . LEU A 1 292 ? -9.861 1.753 -16.494 1.00 40.53 292 LEU A N 1
ATOM 2332 C CA . LEU A 1 292 ? -9.800 3.140 -16.921 1.00 40.53 292 LEU A CA 1
ATOM 2333 C C . LEU A 1 292 ? -11.203 3.446 -17.450 1.00 40.53 292 LEU A C 1
ATOM 2335 O O . LEU A 1 292 ? -11.548 3.018 -18.545 1.00 40.53 292 LEU A O 1
ATOM 2339 N N . THR A 1 293 ? -12.058 4.085 -16.654 1.00 35.44 293 THR A N 1
ATOM 2340 C CA . THR A 1 293 ? -13.215 4.755 -17.248 1.00 35.44 293 THR A CA 1
ATOM 2341 C C . THR A 1 293 ? -12.636 5.845 -18.133 1.00 35.44 293 THR A C 1
ATOM 2343 O O . THR A 1 293 ? -11.883 6.677 -17.618 1.00 35.44 293 THR A O 1
ATOM 2346 N N . GLU A 1 294 ? -12.922 5.798 -19.434 1.00 37.91 294 GLU A N 1
ATOM 2347 C CA . GLU A 1 294 ? -12.667 6.923 -20.331 1.00 37.91 294 GLU A CA 1
ATOM 2348 C C . GLU A 1 294 ? -13.188 8.191 -19.636 1.00 37.91 294 GLU A C 1
ATOM 2350 O O . GLU A 1 294 ? -14.360 8.260 -19.258 1.00 37.91 294 GLU A O 1
ATOM 2355 N N . GLN A 1 295 ? -12.270 9.110 -19.323 1.00 33.12 295 GLN A N 1
ATOM 2356 C CA . GLN A 1 295 ? -12.598 10.443 -18.821 1.00 33.12 295 GLN A CA 1
ATOM 2357 C C . GLN A 1 295 ? -12.843 11.370 -20.000 1.00 33.12 295 GLN A C 1
ATOM 2359 O O . GLN A 1 295 ? -12.049 11.288 -20.964 1.00 33.12 295 GLN A O 1
#

Radius of gyration: 22.02 Å; Cα contacts (8 Å, |Δi|>4): 414; chains: 1; bounding box: 49×43×68 Å

Foldseek 3Di:
DDAFEKEKEWEWDQPDPVRKTKIWIWMFTLDDDDPDDPPRTDTQDIDIPVRDPQCVRVQVSQLVVQVVQVVSVVRHAHQAYEYAPVCVCRLAVWPQPCPDQQNDLQWRAGVVQPPPDDPPRPRVVGGDFQVRSQPPTGDPCPDPPGHSQCVGVPDTPNNYDYDCLCCQQVNVLFLLLLVLLVVCVVVCVLHPPDDSQSSQQSLVVLVVVVCVVVVPDDDDDGQGPVQFDADPNTTGGDDHSVVSLSSLVSSLVSLVVVCVVVVVPVVSVVSNVVSVVSNVVVVCVVVPSSDPPDD